Protein AF-A0A0E0E3P3-F1 (afdb_monomer_lite)

Foldseek 3Di:
DDDDDDDDDDDDDDDDDDDDDDDDDDDDDDDDDDDDDDDPPPPPPPDDPVPDLAQDFLLNLLLVLLVVLLVLCVVFPADQFDDDDDDPDDDDDDDDDDDDDDPPPPDPRQPRQPVVVLNVLSVVLNVCSVVVVDDSVRSLLSSLVSLVSLLCRLPVCVCVVLVQDPPPTDRSVVSLVSLLVVLVCQQVVCVVVVNQGRPLCVVVVHGPSSHDPPPVRSSSSSSSSSSSVSSVVSSVVSVVVVVVVVVVVVVVVVVVVVVVVVVVVVVVVVVVVVVVVVVVVVVVVVVD

Secondary structure (DSSP, 8-state):
----PPPPPPP----------------------------------TT--TT--PPPPHHHHHHHHHHHHHHHHHHSPPPPPPPPPPPPPPPP---S--PPPP----PPPP----HHHHHHHHHHHHHHHHTT-S-HHHHHHHHHHHHHHHHHHH-TTHHHHTT--SSS---HHHHHHHHHHHHHHHHHHHHHTT-SS-HHHHTTT--GGGS-SSHHHHHHHHHHHHHHHHHHHHHHHHHHHHHHHHHHHHHHHHHHHHHHHHHHHHHHHHHHHHHHHHHHHHHHHHT-

Sequence (288 aa):
MAARAPSRLPSVVVHLPRCTATGGPPHCRLTAEASSVLPNMSVASPWVNDDDLTEISIYEVIAWSAEEAMELIKQTPPPPPPPPPPPPSPPATHDVGQPPPPPSLAAPPPAQHDMGKLLRMYARLLRRLESQAIDMYAGSRRLVEYHVMAWGAYEATRPALLGLGFMAGPGVEEVLIECINRGNAAVAAAAAAGDGQPRLLAAFGIKPESLPANPTERRFVAGILYAALEMRNCVRRRVRWLRRVERFNQRRREEEAEAAMRREEEEARRKLEVQKVLEGYEEFLNFK

Structure (mmCIF, N/CA/C/O backbone):
data_AF-A0A0E0E3P3-F1
#
_entry.id   AF-A0A0E0E3P3-F1
#
loop_
_atom_site.group_PDB
_atom_site.id
_atom_site.type_symbol
_atom_site.label_atom_id
_atom_site.label_alt_id
_atom_site.label_comp_id
_atom_site.label_asym_id
_atom_site.label_entity_id
_atom_site.label_seq_id
_atom_site.pdbx_PDB_ins_code
_atom_site.Cartn_x
_atom_site.Cartn_y
_atom_site.Cartn_z
_atom_site.occupancy
_atom_site.B_iso_or_equiv
_atom_site.auth_seq_id
_atom_site.auth_comp_id
_atom_site.auth_asym_id
_atom_site.auth_atom_id
_atom_site.pdbx_PDB_model_num
ATOM 1 N N . MET A 1 1 ? -0.905 -18.778 -54.590 1.00 38.06 1 MET A N 1
ATOM 2 C CA . MET A 1 1 ? -0.360 -19.843 -53.715 1.00 38.06 1 MET A CA 1
ATOM 3 C C . MET A 1 1 ? 0.554 -19.164 -52.701 1.00 38.06 1 MET A C 1
ATOM 5 O O . MET A 1 1 ? 1.402 -18.418 -53.148 1.00 38.06 1 MET A O 1
ATOM 9 N N . ALA A 1 2 ? 0.430 -19.263 -51.381 1.00 37.88 2 ALA A N 1
ATOM 10 C CA . ALA A 1 2 ? -0.410 -20.067 -50.503 1.00 37.88 2 ALA A CA 1
ATOM 11 C C . ALA A 1 2 ? -0.672 -19.271 -49.204 1.00 37.88 2 ALA A C 1
ATOM 13 O O . ALA A 1 2 ? 0.177 -18.503 -48.758 1.00 37.88 2 ALA A O 1
ATOM 14 N N . ALA A 1 3 ? -1.859 -19.459 -48.626 1.00 38.00 3 ALA A N 1
ATOM 15 C CA . ALA A 1 3 ? -2.271 -18.923 -47.334 1.00 38.00 3 ALA A CA 1
ATOM 16 C C . ALA A 1 3 ? -1.606 -19.698 -46.181 1.00 38.00 3 ALA A C 1
ATOM 18 O O . ALA A 1 3 ? -1.450 -20.916 -46.276 1.00 38.00 3 ALA A O 1
ATOM 19 N N . ARG A 1 4 ? -1.267 -19.021 -45.075 1.00 33.19 4 ARG A N 1
ATOM 20 C CA . ARG A 1 4 ? -0.826 -19.669 -43.830 1.00 33.19 4 ARG A CA 1
ATOM 21 C C . ARG A 1 4 ? -1.788 -19.300 -42.699 1.00 33.19 4 ARG A C 1
ATOM 23 O O . ARG A 1 4 ? -2.053 -18.129 -42.454 1.00 33.19 4 ARG A O 1
ATOM 30 N N . ALA A 1 5 ? -2.364 -20.343 -42.112 1.00 38.84 5 ALA A N 1
ATOM 31 C CA . ALA A 1 5 ? -3.467 -20.342 -41.158 1.00 38.84 5 ALA A CA 1
ATOM 32 C C . ALA A 1 5 ? -3.112 -19.744 -39.775 1.00 38.84 5 ALA A C 1
ATOM 34 O O . ALA A 1 5 ? -1.933 -19.702 -39.419 1.00 38.84 5 ALA A O 1
ATOM 35 N N . PRO A 1 6 ? -4.120 -19.342 -38.971 1.00 39.38 6 PRO A N 1
ATOM 36 C CA . PRO A 1 6 ? -3.931 -18.837 -37.611 1.00 39.38 6 PRO A CA 1
ATOM 37 C C . PRO A 1 6 ? -3.616 -19.966 -36.616 1.00 39.38 6 PRO A C 1
ATOM 39 O O . PRO A 1 6 ? -4.354 -20.948 -36.502 1.00 39.38 6 PRO A O 1
ATOM 42 N N . SER A 1 7 ? -2.524 -19.819 -35.869 1.00 38.06 7 SER A N 1
ATOM 43 C CA . SER A 1 7 ? -2.145 -20.707 -34.766 1.00 38.06 7 SER A CA 1
ATOM 44 C C . SER A 1 7 ? -3.048 -20.486 -33.546 1.00 38.06 7 SER A C 1
ATOM 46 O O . SER A 1 7 ? -3.176 -19.373 -33.040 1.00 38.06 7 SER A O 1
ATOM 48 N N . ARG A 1 8 ? -3.687 -21.575 -33.103 1.00 35.69 8 ARG A N 1
ATOM 49 C CA . ARG A 1 8 ? -4.602 -21.674 -31.958 1.00 35.69 8 ARG A CA 1
ATOM 50 C C . ARG A 1 8 ? -3.885 -21.463 -30.618 1.00 35.69 8 ARG A C 1
ATOM 52 O O . ARG A 1 8 ? -2.773 -21.944 -30.430 1.00 35.69 8 ARG A O 1
ATOM 59 N N . LEU A 1 9 ? -4.585 -20.828 -29.680 1.00 37.38 9 LEU A N 1
ATOM 60 C CA . LEU A 1 9 ? -4.243 -20.759 -28.256 1.00 37.38 9 LEU A CA 1
ATOM 61 C C . LEU A 1 9 ? -4.465 -22.125 -27.576 1.00 37.38 9 LEU A C 1
ATOM 63 O O . LEU A 1 9 ? -5.477 -22.772 -27.872 1.00 37.38 9 LEU A O 1
ATOM 67 N N . PRO A 1 10 ? -3.618 -22.555 -26.624 1.00 36.28 10 PRO A N 1
ATOM 68 C CA . PRO A 1 10 ? -3.995 -23.602 -25.688 1.00 36.28 10 PRO A CA 1
ATOM 69 C C . PRO A 1 10 ? -4.939 -23.033 -24.619 1.00 36.28 10 PRO A C 1
ATOM 71 O O . PRO A 1 10 ? -4.612 -22.106 -23.882 1.00 36.28 10 PRO A O 1
ATOM 74 N N . SER A 1 11 ? -6.137 -23.611 -24.556 1.00 40.34 11 SER A N 1
ATOM 75 C CA . SER A 1 11 ? -7.081 -23.464 -23.453 1.00 40.34 11 SER A CA 1
ATOM 76 C C . SER A 1 11 ? -6.530 -24.219 -22.243 1.00 40.34 11 SER A C 1
ATOM 78 O O . SER A 1 11 ? -6.371 -25.436 -22.309 1.00 40.34 11 SER A O 1
ATOM 80 N N . VAL A 1 12 ? -6.229 -23.514 -21.151 1.00 32.78 12 VAL A N 1
ATOM 81 C CA . VAL A 1 12 ? -5.947 -24.140 -19.855 1.00 32.78 12 VAL A CA 1
ATOM 82 C C . VAL A 1 12 ? -7.043 -23.729 -18.884 1.00 32.78 12 VAL A C 1
ATOM 84 O O . VAL A 1 12 ? -7.207 -22.564 -18.528 1.00 32.78 12 VAL A O 1
ATOM 87 N N . VAL A 1 13 ? -7.834 -24.729 -18.514 1.00 33.66 13 VAL A N 1
ATOM 88 C CA . VAL A 1 13 ? -8.873 -24.688 -17.492 1.00 33.66 13 VAL A CA 1
ATOM 89 C C . VAL A 1 13 ? -8.204 -24.455 -16.138 1.00 33.66 13 VAL A C 1
ATOM 91 O O . VAL A 1 13 ? -7.439 -25.292 -15.667 1.00 33.66 13 VAL A O 1
ATOM 94 N N . VAL A 1 14 ? -8.495 -23.321 -15.502 1.00 32.28 14 VAL A N 1
ATOM 95 C CA . VAL A 1 14 ? -8.076 -23.052 -14.121 1.00 32.28 14 VAL A CA 1
ATOM 96 C C . VAL A 1 14 ? -9.022 -23.798 -13.180 1.00 32.28 14 VAL A C 1
ATOM 98 O O . VAL A 1 14 ? -10.163 -23.388 -12.967 1.00 32.28 14 VAL A O 1
ATOM 101 N N . HIS A 1 15 ? -8.554 -24.910 -12.614 1.00 32.56 15 HIS A N 1
ATOM 102 C CA . HIS A 1 15 ? -9.205 -25.544 -11.471 1.00 32.56 15 HIS A CA 1
ATOM 103 C C . HIS A 1 15 ? -8.913 -24.735 -10.199 1.00 32.56 15 HIS A C 1
ATOM 105 O O . HIS A 1 15 ? -7.781 -24.685 -9.728 1.00 32.56 15 HIS A O 1
ATOM 111 N N . LEU A 1 16 ? -9.951 -24.116 -9.631 1.00 30.75 16 LEU A N 1
ATOM 112 C CA . LEU A 1 16 ? -9.925 -23.513 -8.296 1.00 30.75 16 LEU A CA 1
ATOM 113 C C . LEU A 1 16 ? -10.036 -24.612 -7.218 1.00 30.75 16 LEU A C 1
ATOM 115 O O . LEU A 1 16 ? -11.021 -25.359 -7.238 1.00 30.75 16 LEU A O 1
ATOM 119 N N . PRO A 1 17 ? -9.126 -24.692 -6.229 1.00 32.28 17 PRO A N 1
ATOM 120 C CA . PRO A 1 17 ? -9.341 -25.523 -5.053 1.00 32.28 17 PRO A CA 1
ATOM 121 C C . PRO A 1 17 ? -10.396 -24.893 -4.138 1.00 32.28 17 PRO A C 1
ATOM 123 O O . PRO A 1 17 ? -10.246 -23.787 -3.618 1.00 32.28 17 PRO A O 1
ATOM 126 N N . ARG A 1 18 ? -11.490 -25.628 -3.951 1.00 29.06 18 ARG A N 1
ATOM 127 C CA . ARG A 1 18 ? -12.580 -25.341 -3.018 1.00 29.06 18 ARG A CA 1
ATOM 128 C C . ARG A 1 18 ? -12.137 -25.814 -1.627 1.00 29.06 18 ARG A C 1
ATOM 130 O O . ARG A 1 18 ? -12.053 -27.016 -1.399 1.00 29.06 18 ARG A O 1
ATOM 137 N N . CYS A 1 19 ? -11.856 -24.904 -0.696 1.00 30.75 19 CYS A N 1
ATOM 138 C CA . CYS A 1 19 ? -11.605 -25.277 0.699 1.00 30.75 19 CYS A CA 1
ATOM 139 C C . CYS A 1 19 ? -12.940 -25.525 1.416 1.00 30.75 19 CYS A C 1
ATOM 141 O O . CYS A 1 19 ? -13.661 -24.586 1.751 1.00 30.75 19 CYS A O 1
ATOM 143 N N . THR A 1 20 ? -13.278 -26.793 1.644 1.00 31.58 20 THR A N 1
ATOM 144 C CA . THR A 1 20 ? -14.318 -27.206 2.593 1.00 31.58 20 THR A CA 1
ATOM 145 C C . THR A 1 20 ? -13.739 -27.240 4.003 1.00 31.58 20 THR A C 1
ATOM 147 O O . THR A 1 20 ? -12.734 -27.898 4.258 1.00 31.58 20 THR A O 1
ATOM 150 N N . ALA A 1 21 ? -14.389 -26.522 4.913 1.00 31.67 21 ALA A N 1
ATOM 151 C CA . ALA A 1 21 ? -14.122 -26.521 6.342 1.00 31.67 21 ALA A CA 1
ATOM 152 C C . ALA A 1 21 ? -14.516 -27.853 6.993 1.00 31.67 21 ALA A C 1
ATOM 154 O O . ALA A 1 21 ? -15.641 -28.298 6.779 1.00 31.67 21 ALA A O 1
ATOM 155 N N . THR A 1 22 ? -13.667 -28.431 7.853 1.00 31.23 22 THR A N 1
ATOM 156 C CA . THR A 1 22 ? -14.097 -29.212 9.033 1.00 31.23 22 THR A CA 1
ATOM 157 C C . THR A 1 22 ? -12.923 -29.437 10.001 1.00 31.23 22 THR A C 1
ATOM 159 O O . THR A 1 22 ? -11.864 -29.878 9.571 1.00 31.23 22 THR A O 1
ATOM 162 N N . GLY A 1 23 ? -13.134 -29.202 11.304 1.00 27.77 23 GLY A N 1
ATOM 163 C CA . GLY A 1 23 ? -12.357 -29.832 12.388 1.00 27.77 23 GLY A CA 1
ATOM 164 C C . GLY A 1 23 ? -11.626 -28.874 13.338 1.00 27.77 23 GLY A C 1
ATOM 165 O O . GLY A 1 23 ? -10.625 -28.280 12.965 1.00 27.77 23 GLY A O 1
ATOM 166 N N . GLY A 1 24 ? -12.140 -28.740 14.566 1.00 28.34 24 GLY A N 1
ATOM 167 C CA . GLY A 1 24 ? -11.628 -27.894 15.656 1.00 28.34 24 GLY A CA 1
ATOM 168 C C . GLY A 1 24 ? -10.401 -28.427 16.438 1.00 28.34 24 GLY A C 1
ATOM 169 O O . GLY A 1 24 ? -9.705 -29.316 15.956 1.00 28.34 24 GLY A O 1
ATOM 170 N N . PRO A 1 25 ? -10.113 -27.855 17.631 1.00 38.78 25 PRO A N 1
ATOM 171 C CA . PRO A 1 25 ? -8.753 -27.578 18.120 1.00 38.78 25 PRO A CA 1
ATOM 172 C C . PRO A 1 25 ? -8.209 -28.604 19.130 1.00 38.78 25 PRO A C 1
ATOM 174 O O . PRO A 1 25 ? -8.974 -29.381 19.700 1.00 38.78 25 PRO A O 1
ATOM 177 N N . PRO A 1 26 ? -6.917 -28.489 19.495 1.00 42.28 26 PRO A N 1
ATOM 178 C CA . PRO A 1 26 ? -6.586 -28.612 20.910 1.00 42.28 26 PRO A CA 1
ATOM 179 C C . PRO A 1 26 ? -5.656 -27.511 21.442 1.00 42.28 26 PRO A C 1
ATOM 181 O O . 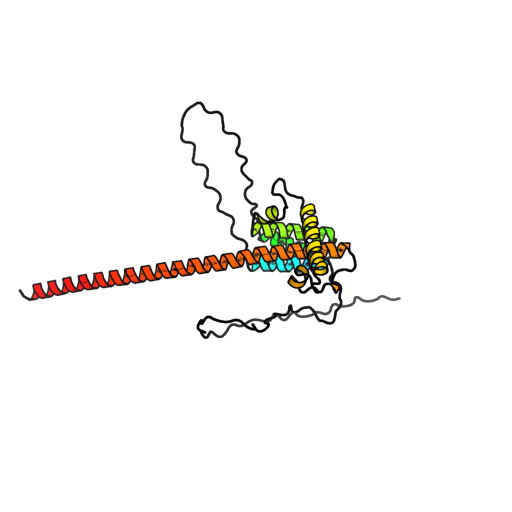PRO A 1 26 ? -4.750 -27.007 20.780 1.00 42.28 26 PRO A O 1
ATOM 184 N N . HIS A 1 27 ? -5.918 -27.174 22.702 1.00 31.94 27 HIS A N 1
ATOM 185 C CA . HIS A 1 27 ? -5.144 -26.314 23.588 1.00 31.94 27 HIS A CA 1
ATOM 186 C C . HIS A 1 27 ? -3.673 -26.736 23.701 1.00 31.94 27 HIS A C 1
ATOM 188 O O . HIS A 1 27 ? -3.394 -27.909 23.933 1.00 31.94 27 HIS A O 1
ATOM 194 N N . CYS A 1 28 ? -2.749 -25.769 23.697 1.00 29.69 28 CYS A N 1
ATOM 195 C CA . CYS A 1 28 ? -1.406 -25.938 24.259 1.00 29.69 28 CYS A CA 1
ATOM 196 C C . CYS A 1 28 ? -0.964 -24.679 25.027 1.00 29.69 28 CYS A C 1
ATOM 198 O O . CYS A 1 28 ? -0.694 -23.615 24.477 1.00 29.69 28 CYS A O 1
ATOM 200 N N . ARG A 1 29 ? -0.980 -24.881 26.344 1.00 27.64 29 ARG A N 1
ATOM 201 C CA . ARG A 1 29 ? -0.376 -24.198 27.493 1.00 27.64 29 ARG A CA 1
ATOM 202 C C . ARG A 1 29 ? 0.910 -23.400 27.201 1.00 27.64 29 ARG A C 1
ATOM 204 O O . ARG A 1 29 ? 1.855 -23.919 26.619 1.00 27.64 29 ARG A O 1
ATOM 211 N N . LEU A 1 30 ? 0.949 -22.162 27.697 1.00 30.56 30 LEU A N 1
ATOM 212 C CA . LEU A 1 30 ? 2.135 -21.303 27.760 1.00 30.56 30 LEU A CA 1
ATOM 213 C C . LEU A 1 30 ? 3.074 -21.759 28.890 1.00 30.56 30 LEU A C 1
ATOM 215 O O . LEU A 1 30 ? 2.645 -21.835 30.040 1.00 30.56 30 LEU A O 1
ATOM 219 N N . THR A 1 31 ? 4.356 -21.951 28.584 1.00 28.25 31 THR A N 1
ATOM 220 C CA . THR A 1 31 ? 5.469 -21.830 29.541 1.00 28.25 31 THR A CA 1
ATOM 221 C C . THR A 1 31 ? 6.629 -21.122 28.856 1.00 28.25 31 THR A C 1
ATOM 223 O O . THR A 1 31 ? 6.991 -21.448 27.727 1.00 28.25 31 THR A O 1
ATOM 226 N N . ALA A 1 32 ? 7.162 -20.114 29.540 1.00 30.73 32 ALA A N 1
ATOM 227 C CA . ALA A 1 32 ? 8.330 -19.349 29.146 1.00 30.73 32 ALA A CA 1
ATOM 228 C C . ALA A 1 32 ? 9.615 -20.147 29.410 1.00 30.73 32 ALA A C 1
ATOM 230 O O . ALA A 1 32 ? 9.758 -20.716 30.486 1.00 30.73 32 ALA A O 1
ATOM 231 N N . GLU A 1 33 ? 10.512 -20.181 28.424 1.00 27.36 33 GLU A N 1
ATOM 232 C CA . GLU A 1 33 ? 11.924 -19.760 28.476 1.00 27.36 33 GLU A CA 1
ATOM 233 C C . GLU A 1 33 ? 12.777 -20.490 27.421 1.00 27.36 33 GLU A C 1
ATOM 235 O O . GLU A 1 33 ? 12.526 -21.635 27.06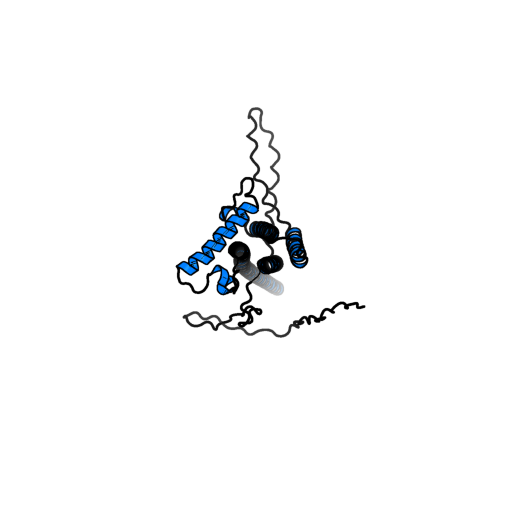5 1.00 27.36 33 GLU A O 1
ATOM 240 N N . ALA A 1 34 ? 13.809 -19.772 26.965 1.00 26.45 34 ALA A N 1
ATOM 241 C CA . ALA A 1 34 ? 14.995 -20.228 26.237 1.00 26.45 34 ALA A CA 1
ATOM 242 C C . ALA A 1 34 ? 14.863 -20.638 24.752 1.00 26.45 34 ALA A C 1
ATOM 244 O O . ALA A 1 34 ? 14.564 -21.764 24.3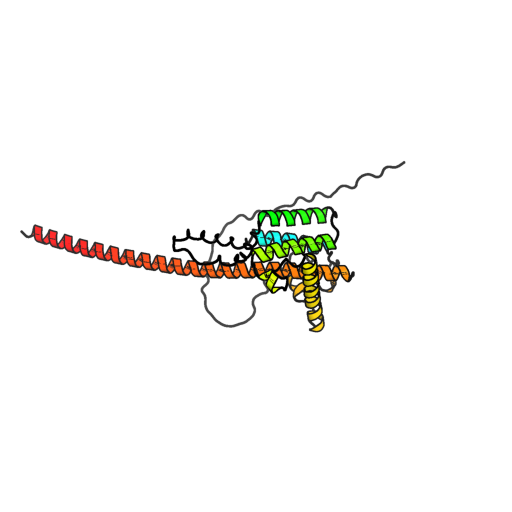79 1.00 26.45 34 ALA A O 1
ATOM 245 N N . SER A 1 35 ? 15.215 -19.666 23.902 1.00 33.53 35 SER A N 1
ATOM 246 C CA . SER A 1 35 ? 16.189 -19.770 22.804 1.00 33.53 35 SER A CA 1
ATOM 247 C C . SER A 1 35 ? 16.547 -21.178 22.299 1.00 33.53 35 SER A C 1
ATOM 249 O O . SER A 1 35 ? 17.312 -21.898 22.932 1.00 33.53 35 SER A O 1
ATOM 251 N N . SER A 1 36 ? 16.088 -21.513 21.093 1.00 29.78 36 SER A N 1
ATOM 252 C CA . SER A 1 36 ? 16.916 -21.940 19.950 1.00 29.78 36 SER A CA 1
ATOM 253 C C . SER A 1 36 ? 16.043 -22.643 18.902 1.00 29.78 36 SER A C 1
ATOM 255 O O . SER A 1 36 ? 15.170 -23.436 19.225 1.00 29.78 36 SER A O 1
ATOM 257 N N . VAL A 1 37 ? 16.295 -22.316 17.632 1.00 32.62 37 VAL A N 1
ATOM 258 C CA . VAL A 1 37 ? 15.819 -23.033 16.436 1.00 32.62 37 VAL A CA 1
ATOM 259 C C . VAL A 1 37 ? 14.294 -23.082 16.259 1.00 32.62 37 VAL A C 1
ATOM 261 O O . VAL A 1 37 ? 13.626 -24.067 16.561 1.00 32.62 37 VAL A O 1
ATOM 264 N N . LEU A 1 38 ? 13.733 -22.030 15.654 1.00 29.19 38 LEU A N 1
ATOM 265 C CA . LEU A 1 38 ? 12.454 -22.187 14.961 1.00 29.19 38 LEU A CA 1
ATOM 266 C C . LEU A 1 38 ? 12.687 -22.995 13.674 1.00 29.19 38 LEU A C 1
ATOM 268 O O . LEU A 1 38 ? 13.600 -22.656 12.914 1.00 29.19 38 LEU A O 1
ATOM 272 N N . PRO A 1 39 ? 11.874 -24.030 13.396 1.00 33.97 39 PRO A N 1
ATOM 273 C CA . PRO A 1 39 ? 11.908 -24.707 12.118 1.00 33.97 39 PRO A CA 1
ATOM 274 C C . PRO A 1 39 ? 11.475 -23.717 11.042 1.00 33.97 39 PRO A C 1
ATOM 276 O O . PRO A 1 39 ? 10.491 -22.987 11.177 1.00 33.97 39 PRO A O 1
ATOM 279 N N . ASN A 1 40 ? 12.274 -23.705 9.987 1.00 39.22 40 ASN A N 1
ATOM 280 C CA . ASN A 1 40 ? 12.128 -22.954 8.760 1.00 39.22 40 ASN A CA 1
ATOM 281 C C . ASN A 1 40 ? 10.737 -23.182 8.136 1.00 39.22 40 ASN A C 1
ATOM 283 O O . ASN A 1 40 ? 10.570 -24.016 7.256 1.00 39.22 40 ASN A O 1
ATOM 287 N N . MET A 1 41 ? 9.728 -22.431 8.577 1.00 32.41 41 MET A N 1
ATOM 288 C CA . MET A 1 41 ? 8.495 -22.215 7.818 1.00 32.41 41 MET A CA 1
ATOM 289 C C . MET A 1 41 ? 8.744 -21.059 6.849 1.00 32.41 41 MET A C 1
ATOM 291 O O . MET A 1 41 ? 8.111 -20.005 6.899 1.00 32.41 41 MET A O 1
ATOM 295 N N . SER A 1 42 ? 9.731 -21.277 5.979 1.00 36.62 42 SER A N 1
ATOM 296 C CA . SER A 1 42 ? 9.775 -20.672 4.661 1.00 36.62 42 SER A CA 1
ATOM 297 C C . SER A 1 42 ? 8.522 -21.159 3.942 1.00 36.62 42 SER A C 1
ATOM 299 O O . SER A 1 42 ? 8.473 -22.273 3.422 1.00 36.62 42 SER A O 1
ATOM 301 N N . VAL A 1 43 ? 7.467 -20.346 3.950 1.00 36.88 43 VAL A N 1
ATOM 302 C CA . VAL A 1 43 ? 6.519 -20.395 2.841 1.00 36.88 43 VAL A CA 1
ATOM 303 C C . VAL A 1 43 ? 7.327 -19.901 1.652 1.00 36.88 43 VAL A C 1
ATOM 305 O O . VAL A 1 43 ? 7.471 -18.697 1.448 1.00 36.88 43 VAL A O 1
ATOM 308 N N . ALA A 1 44 ? 7.960 -20.838 0.951 1.00 36.41 44 ALA A N 1
ATOM 309 C CA . ALA A 1 44 ? 8.617 -20.559 -0.306 1.00 36.41 44 ALA A CA 1
ATOM 310 C C . ALA A 1 44 ? 7.581 -19.890 -1.217 1.00 36.41 44 ALA A C 1
ATOM 312 O O . ALA A 1 44 ? 6.485 -20.420 -1.418 1.00 36.41 44 ALA A O 1
ATOM 313 N N . SER A 1 45 ? 7.907 -18.695 -1.712 1.00 45.22 45 SER A N 1
ATOM 314 C CA . SER A 1 45 ? 7.141 -18.047 -2.773 1.00 45.22 45 SER A CA 1
ATOM 315 C C . SER A 1 45 ? 6.992 -19.054 -3.926 1.00 45.22 45 SER A C 1
ATOM 317 O O . SER A 1 45 ? 8.019 -19.534 -4.400 1.00 45.22 45 SER A O 1
ATOM 319 N N . PRO A 1 46 ? 5.778 -19.401 -4.390 1.00 50.50 46 PRO A N 1
ATOM 320 C CA . PRO A 1 46 ? 5.574 -20.568 -5.261 1.00 50.50 46 PRO A CA 1
ATOM 321 C C . PRO A 1 46 ? 6.164 -20.504 -6.687 1.00 50.50 46 PRO A C 1
ATOM 323 O O . PRO A 1 46 ? 5.821 -21.355 -7.498 1.00 50.50 46 PRO A O 1
ATOM 326 N N . TRP A 1 47 ? 6.981 -19.505 -7.041 1.00 51.88 47 TRP A N 1
ATOM 327 C CA . TRP A 1 47 ? 7.127 -19.079 -8.444 1.00 51.88 47 TRP A CA 1
ATOM 328 C C . TRP A 1 47 ? 8.547 -18.796 -8.934 1.00 51.88 47 TRP A C 1
ATOM 330 O O . TRP A 1 47 ? 8.702 -18.283 -10.036 1.00 51.88 47 TRP A O 1
ATOM 340 N N . VAL A 1 48 ? 9.584 -19.140 -8.173 1.00 44.78 48 VAL A N 1
ATOM 341 C CA . VAL A 1 48 ? 10.935 -19.195 -8.747 1.00 44.78 48 VAL A CA 1
ATOM 342 C C . VAL A 1 48 ? 11.264 -20.664 -8.962 1.00 44.78 48 VAL A C 1
ATOM 344 O O . VAL A 1 48 ? 11.647 -21.357 -8.023 1.00 44.78 48 VAL A O 1
ATOM 347 N N . ASN A 1 49 ? 11.070 -21.147 -10.193 1.00 42.44 49 ASN A N 1
ATOM 348 C CA . ASN A 1 49 ? 11.821 -22.313 -10.646 1.00 42.44 49 ASN A CA 1
ATOM 349 C C . ASN A 1 49 ? 13.298 -21.926 -10.540 1.00 42.44 49 ASN A C 1
ATOM 351 O O . ASN A 1 49 ? 13.708 -20.919 -11.113 1.00 42.44 49 ASN A O 1
ATOM 355 N N . ASP A 1 50 ? 14.083 -22.689 -9.782 1.00 49.72 50 ASP A N 1
ATOM 356 C CA . ASP A 1 50 ? 15.499 -22.380 -9.533 1.00 49.72 50 ASP A CA 1
ATOM 357 C C . ASP A 1 50 ? 16.363 -22.393 -10.817 1.00 49.72 50 ASP A C 1
ATOM 359 O O . ASP A 1 50 ? 17.498 -21.920 -10.778 1.00 49.72 50 ASP A O 1
ATOM 363 N N . ASP A 1 51 ? 15.812 -22.859 -11.947 1.00 46.03 51 ASP A N 1
ATOM 364 C CA . ASP A 1 51 ? 16.522 -23.099 -13.210 1.00 46.03 51 ASP A CA 1
ATOM 365 C C . ASP A 1 51 ? 16.360 -22.016 -14.296 1.00 46.03 51 ASP A C 1
ATOM 367 O O . ASP A 1 51 ? 17.106 -22.037 -15.276 1.00 46.03 51 ASP A O 1
ATOM 371 N N . ASP A 1 52 ? 15.464 -21.035 -14.144 1.00 49.06 52 ASP A N 1
ATOM 372 C CA . ASP A 1 52 ? 15.301 -19.978 -15.150 1.00 49.06 52 ASP A CA 1
ATOM 373 C C . ASP A 1 52 ? 16.019 -18.693 -14.707 1.00 49.06 52 ASP A C 1
ATOM 375 O O . ASP A 1 52 ? 15.510 -17.886 -13.928 1.00 49.06 52 ASP A O 1
ATOM 379 N N . LEU A 1 53 ? 17.221 -18.467 -15.250 1.00 56.75 53 LEU A N 1
ATOM 380 C CA . LEU A 1 53 ? 17.923 -17.172 -15.247 1.00 56.75 53 LEU A CA 1
ATOM 381 C C . LEU A 1 53 ? 17.191 -16.145 -16.140 1.00 56.75 53 LEU A C 1
ATOM 383 O O . LEU A 1 53 ? 17.799 -15.481 -16.979 1.00 56.75 53 LEU A O 1
ATOM 387 N N . THR A 1 54 ? 15.871 -16.035 -16.018 1.00 69.25 54 THR A N 1
ATOM 388 C CA . THR A 1 54 ? 15.084 -15.042 -16.743 1.00 69.25 54 THR A CA 1
ATOM 389 C C . THR A 1 54 ? 15.205 -13.698 -16.041 1.00 69.25 54 THR A C 1
ATOM 391 O O . THR A 1 54 ? 14.827 -13.542 -14.878 1.00 69.25 54 THR A O 1
ATOM 394 N N . GLU A 1 55 ? 15.767 -12.734 -16.765 1.00 83.31 55 GLU A N 1
ATOM 395 C CA . GLU A 1 55 ? 15.774 -11.319 -16.409 1.00 83.31 55 GLU A CA 1
ATOM 396 C C . GLU A 1 55 ? 14.337 -10.855 -16.134 1.00 83.31 55 GLU A C 1
ATOM 398 O O . GLU A 1 55 ? 13.459 -11.029 -16.980 1.00 83.31 55 GLU A O 1
ATOM 403 N N . ILE A 1 56 ? 14.085 -10.281 -14.954 1.00 90.38 56 ILE A N 1
ATOM 404 C CA . ILE A 1 56 ? 12.750 -9.774 -14.620 1.00 90.38 56 ILE A CA 1
ATOM 405 C C . ILE A 1 56 ? 12.453 -8.529 -15.446 1.00 90.38 56 ILE A C 1
ATOM 407 O O . ILE A 1 56 ? 13.236 -7.579 -15.480 1.00 90.38 56 ILE A O 1
ATOM 411 N N . SER A 1 57 ? 11.286 -8.490 -16.076 1.00 91.88 57 SER A N 1
ATOM 412 C CA . SER A 1 57 ? 10.856 -7.318 -16.822 1.00 91.88 57 SER A CA 1
ATOM 413 C C . SER A 1 57 ? 10.322 -6.234 -15.889 1.00 91.88 57 SER A C 1
ATOM 415 O O . SER A 1 57 ? 9.586 -6.492 -14.934 1.00 91.88 57 SER A O 1
ATOM 417 N N . ILE A 1 58 ? 10.582 -4.972 -16.228 1.00 94.00 58 ILE A N 1
ATOM 418 C CA . ILE A 1 58 ? 9.919 -3.832 -15.587 1.00 94.00 58 ILE A CA 1
ATOM 419 C C . ILE A 1 58 ? 8.389 -3.935 -15.621 1.00 94.00 58 ILE A C 1
ATOM 421 O O . ILE A 1 58 ? 7.735 -3.592 -14.638 1.00 94.00 58 ILE A O 1
ATOM 425 N N . TYR A 1 59 ? 7.806 -4.432 -16.713 1.00 94.81 59 TYR A N 1
ATOM 426 C CA . TYR A 1 59 ? 6.353 -4.558 -16.835 1.00 94.81 59 TYR A CA 1
ATOM 427 C C . TYR A 1 59 ? 5.787 -5.613 -15.879 1.00 94.81 59 TYR A C 1
ATOM 429 O O . TYR A 1 59 ? 4.732 -5.382 -15.286 1.00 94.81 59 TYR A O 1
ATOM 437 N N . GLU A 1 60 ? 6.513 -6.714 -15.670 1.00 93.69 60 GLU A N 1
ATOM 438 C CA . GLU A 1 60 ? 6.166 -7.747 -14.688 1.00 93.69 60 GLU A CA 1
ATOM 439 C C . GLU A 1 60 ? 6.219 -7.182 -13.270 1.00 93.69 60 GLU A C 1
ATOM 441 O O . GLU A 1 60 ? 5.276 -7.348 -12.500 1.00 93.69 60 GLU A O 1
ATOM 446 N N . VAL A 1 61 ? 7.272 -6.426 -12.944 1.00 96.06 61 VAL A N 1
ATOM 447 C CA . VAL A 1 61 ? 7.415 -5.787 -11.630 1.00 96.06 61 VAL A CA 1
ATOM 448 C C . VAL A 1 61 ? 6.303 -4.762 -11.380 1.00 96.06 61 VAL A C 1
ATOM 450 O O . VAL A 1 61 ? 5.769 -4.699 -10.269 1.00 96.06 61 VAL A O 1
ATOM 453 N N . ILE A 1 62 ? 5.906 -3.982 -12.396 1.00 97.31 62 ILE A N 1
ATOM 454 C CA . ILE A 1 62 ? 4.774 -3.049 -12.277 1.00 97.31 62 ILE A CA 1
ATOM 455 C C . ILE A 1 62 ? 3.474 -3.817 -12.020 1.00 97.31 62 ILE A C 1
ATOM 457 O O . ILE A 1 62 ? 2.721 -3.449 -11.114 1.00 97.31 62 ILE A O 1
ATOM 461 N N . ALA A 1 63 ? 3.199 -4.853 -12.817 1.00 97.00 63 ALA A N 1
ATOM 462 C CA . ALA A 1 63 ? 1.972 -5.632 -12.709 1.00 97.00 63 ALA A CA 1
ATOM 463 C C . ALA A 1 63 ? 1.866 -6.309 -11.339 1.00 97.00 63 ALA A C 1
ATOM 465 O O . ALA A 1 63 ? 0.892 -6.102 -10.615 1.00 97.00 63 ALA A O 1
ATOM 466 N N . TRP A 1 64 ? 2.925 -6.999 -10.927 1.00 95.75 64 TRP A N 1
ATOM 467 C CA . TRP A 1 64 ? 2.991 -7.656 -9.632 1.00 95.75 64 TRP A CA 1
ATOM 468 C C . TRP A 1 64 ? 2.795 -6.685 -8.465 1.00 95.75 64 TRP A C 1
ATOM 470 O O . TRP A 1 64 ? 1.997 -6.930 -7.559 1.00 95.75 64 TRP A O 1
ATOM 480 N N . SER A 1 65 ? 3.474 -5.536 -8.505 1.00 97.56 65 SER A N 1
ATOM 481 C CA . SER A 1 65 ? 3.340 -4.513 -7.470 1.00 97.56 65 SER A CA 1
ATOM 482 C C . SER A 1 65 ? 1.912 -3.958 -7.375 1.00 97.56 65 SER A C 1
ATOM 484 O O . SER A 1 65 ? 1.420 -3.701 -6.272 1.00 97.56 65 SER A O 1
ATOM 486 N N . ALA A 1 66 ? 1.232 -3.786 -8.513 1.00 98.00 66 ALA A N 1
ATOM 487 C CA . ALA A 1 66 ? -0.161 -3.354 -8.557 1.00 98.00 66 ALA A CA 1
ATOM 488 C C . ALA A 1 66 ? -1.115 -4.409 -7.976 1.00 98.00 66 ALA A C 1
ATOM 490 O O . ALA A 1 66 ? -1.991 -4.067 -7.180 1.00 98.00 66 ALA A O 1
ATOM 491 N N . GLU A 1 67 ? -0.948 -5.677 -8.349 1.00 98.19 67 GLU A N 1
ATOM 492 C CA . GLU A 1 67 ? -1.761 -6.790 -7.850 1.00 98.19 67 GLU A CA 1
ATOM 493 C C . GLU A 1 67 ? -1.616 -6.964 -6.340 1.00 98.19 67 GLU A C 1
ATOM 495 O O . GLU A 1 67 ? -2.622 -6.998 -5.623 1.00 98.19 67 GLU A O 1
ATOM 500 N N . GLU A 1 68 ? -0.377 -6.973 -5.844 1.00 97.44 68 GLU A N 1
ATOM 501 C CA . GLU A 1 68 ? -0.103 -7.071 -4.415 1.00 97.44 68 GLU A CA 1
ATOM 502 C C . GLU A 1 68 ? -0.727 -5.895 -3.652 1.00 97.44 68 GLU A C 1
ATOM 504 O O . GLU A 1 68 ? -1.376 -6.091 -2.624 1.00 97.44 68 GLU A O 1
ATOM 509 N N . ALA A 1 69 ? -0.592 -4.662 -4.153 1.00 97.19 69 ALA A N 1
ATOM 510 C CA . ALA A 1 69 ? -1.209 -3.502 -3.514 1.00 97.19 69 ALA A CA 1
ATOM 511 C C . ALA A 1 69 ? -2.735 -3.633 -3.445 1.00 97.19 69 ALA A C 1
ATOM 513 O O . ALA A 1 69 ? -3.336 -3.347 -2.406 1.00 97.19 69 ALA A O 1
ATOM 514 N N . MET A 1 70 ? -3.370 -4.089 -4.529 1.00 97.88 70 MET A N 1
ATOM 515 C CA . MET A 1 70 ? -4.810 -4.335 -4.551 1.00 97.88 70 MET A CA 1
ATOM 516 C C . MET A 1 70 ? -5.224 -5.395 -3.529 1.00 97.88 70 MET A C 1
ATOM 518 O O . MET A 1 70 ? -6.250 -5.228 -2.866 1.00 97.88 70 MET A O 1
ATOM 522 N N . GLU A 1 71 ? -4.461 -6.477 -3.401 1.00 97.44 71 GLU A N 1
ATOM 523 C CA . GLU A 1 71 ? -4.720 -7.531 -2.425 1.00 97.44 71 GLU A CA 1
ATOM 524 C C . GLU A 1 71 ? -4.561 -7.024 -0.988 1.00 97.44 71 GLU A C 1
ATOM 526 O O . GLU A 1 71 ? -5.480 -7.177 -0.180 1.00 97.44 71 GLU A O 1
ATOM 531 N N . LEU A 1 72 ? -3.462 -6.329 -0.688 1.00 96.12 72 LEU A N 1
ATOM 532 C CA . LEU A 1 72 ? -3.214 -5.730 0.623 1.00 96.12 72 LEU A CA 1
ATOM 533 C C . LEU A 1 72 ? -4.335 -4.763 1.033 1.00 96.12 72 LEU A C 1
ATOM 535 O O . LEU A 1 72 ? -4.794 -4.801 2.178 1.00 96.12 72 LEU A O 1
ATOM 539 N N . ILE A 1 73 ? -4.818 -3.940 0.096 1.00 95.25 73 ILE A N 1
ATOM 540 C CA . ILE A 1 73 ? -5.938 -3.014 0.320 1.00 95.25 73 ILE A CA 1
ATOM 541 C C . ILE A 1 73 ? -7.233 -3.766 0.633 1.00 95.25 73 ILE A C 1
ATOM 543 O O . ILE A 1 73 ? -7.962 -3.372 1.544 1.00 95.25 73 ILE A O 1
ATOM 547 N N . LYS A 1 74 ? -7.530 -4.843 -0.103 1.00 94.75 74 LYS A N 1
ATOM 548 C CA . LYS A 1 74 ? -8.737 -5.654 0.116 1.00 94.75 74 LYS A CA 1
ATOM 549 C C . LYS A 1 74 ? -8.693 -6.392 1.454 1.00 94.75 74 LYS A C 1
ATOM 551 O O . LYS A 1 74 ? -9.701 -6.431 2.153 1.00 94.75 74 LYS A O 1
ATOM 556 N N . GLN A 1 75 ? -7.545 -6.970 1.806 1.00 93.75 75 GLN A N 1
ATOM 557 C CA . GLN A 1 75 ? -7.378 -7.751 3.033 1.00 93.75 75 GLN A CA 1
ATOM 558 C C . GLN A 1 75 ? -7.324 -6.868 4.284 1.00 93.75 75 GLN A C 1
ATOM 560 O O . GLN A 1 75 ? -7.844 -7.236 5.333 1.00 93.75 75 GLN A O 1
ATOM 565 N N . THR A 1 76 ? -6.676 -5.706 4.195 1.00 92.19 76 THR A N 1
ATOM 566 C CA . THR A 1 76 ? -6.518 -4.781 5.321 1.00 92.19 76 THR A CA 1
ATOM 567 C C . THR A 1 76 ? -6.900 -3.376 4.877 1.00 92.19 76 THR A C 1
ATOM 569 O O . THR A 1 76 ? -6.011 -2.598 4.545 1.00 92.19 76 THR A O 1
ATOM 572 N N . PRO A 1 77 ? -8.187 -2.998 4.878 1.00 89.38 77 PRO A N 1
ATOM 573 C CA . PRO A 1 77 ? -8.585 -1.659 4.464 1.00 89.38 77 PRO A CA 1
ATOM 574 C C . PRO A 1 77 ? -7.949 -0.569 5.355 1.00 89.38 77 PRO A C 1
ATOM 576 O O . PRO A 1 77 ? -7.700 -0.797 6.552 1.00 89.38 77 PRO A O 1
ATOM 579 N N . PRO A 1 78 ? -7.663 0.622 4.793 1.00 86.31 78 PRO A N 1
ATOM 580 C CA . PRO A 1 78 ? -7.142 1.749 5.561 1.00 86.31 78 PRO A CA 1
ATOM 581 C C . PRO A 1 78 ? -8.130 2.200 6.654 1.00 86.31 78 PRO A C 1
ATOM 583 O O . PRO A 1 78 ? -9.307 1.826 6.628 1.00 86.31 78 PRO A O 1
ATOM 586 N N . PRO A 1 79 ? -7.668 2.965 7.663 1.00 82.31 79 PRO A N 1
ATOM 587 C CA . PRO A 1 79 ? -8.564 3.551 8.654 1.00 82.31 79 PRO A CA 1
ATOM 588 C C . PRO A 1 79 ? -9.676 4.383 7.999 1.00 82.31 79 PRO A C 1
ATOM 590 O O . PRO A 1 79 ? -9.426 5.044 6.989 1.00 82.31 79 PRO A O 1
ATOM 593 N N . PRO A 1 80 ? -10.891 4.389 8.580 1.00 72.19 80 PRO A N 1
ATOM 594 C CA . PRO A 1 80 ? -11.917 5.327 8.151 1.00 72.19 80 PRO A CA 1
ATOM 595 C C . PRO A 1 80 ? -11.421 6.766 8.368 1.00 72.19 80 PRO A C 1
ATOM 597 O O . PRO A 1 80 ? -10.639 7.008 9.297 1.00 72.19 80 PRO A O 1
ATOM 600 N N . PRO A 1 81 ? -11.858 7.721 7.529 1.00 64.88 81 PRO A N 1
ATOM 601 C CA . PRO A 1 81 ? -11.498 9.120 7.707 1.00 64.88 81 PRO A CA 1
ATOM 602 C C . PRO A 1 81 ? -11.963 9.624 9.083 1.00 64.88 81 PRO A C 1
ATOM 604 O O . PRO A 1 81 ? -12.987 9.151 9.592 1.00 64.88 81 PRO A O 1
ATOM 607 N N . PRO A 1 82 ? -11.235 10.574 9.699 1.00 62.62 82 PRO A N 1
ATOM 608 C CA . PRO A 1 82 ? -11.701 11.206 10.925 1.00 62.62 82 PRO A CA 1
ATOM 609 C C . PRO A 1 82 ? -13.055 11.891 10.674 1.00 62.62 82 PRO A C 1
ATOM 611 O O . PRO A 1 82 ? -13.288 12.390 9.566 1.00 62.62 82 PRO A O 1
ATOM 614 N N . PRO A 1 83 ? -13.956 11.919 11.673 1.00 60.97 83 PRO A N 1
ATOM 615 C CA . PRO A 1 83 ? -15.210 12.648 11.546 1.00 60.97 83 PRO A CA 1
ATOM 616 C C . PRO A 1 83 ? -14.928 14.132 11.258 1.00 60.97 83 PRO A C 1
ATOM 618 O O . PRO A 1 83 ? -13.912 14.659 11.729 1.00 60.97 83 PRO A O 1
ATOM 621 N N . PRO A 1 84 ? -15.794 14.814 10.483 1.00 66.94 84 PRO A N 1
ATOM 622 C CA . PRO A 1 84 ? -15.641 16.243 10.248 1.00 66.94 84 PRO A CA 1
ATOM 623 C C . PRO A 1 84 ? -15.638 16.995 11.589 1.00 66.94 84 PRO A C 1
ATOM 625 O O . PRO A 1 84 ? -16.332 16.572 12.521 1.00 66.94 84 PRO A O 1
ATOM 628 N N . PRO A 1 85 ? -14.866 18.092 11.711 1.00 71.88 85 PRO A N 1
ATOM 629 C CA . PRO A 1 85 ? -14.914 18.918 12.908 1.00 71.88 85 PRO A CA 1
ATOM 630 C C . PRO A 1 85 ? -16.351 19.412 13.134 1.00 71.88 85 PRO A C 1
ATOM 632 O O . PRO A 1 85 ? -17.075 19.643 12.158 1.00 71.88 85 PRO A O 1
ATOM 635 N N . PRO A 1 86 ? -16.784 19.566 14.398 1.00 71.38 86 PRO A N 1
ATOM 636 C CA . PRO A 1 86 ? -18.092 20.132 14.686 1.00 71.38 86 PRO A CA 1
ATOM 637 C C . PRO A 1 86 ? -18.207 21.518 14.029 1.00 71.38 86 PRO A C 1
ATOM 639 O O . PRO A 1 86 ? -17.209 22.246 13.973 1.00 71.38 86 PRO A O 1
ATOM 642 N N . PRO A 1 87 ? -19.393 21.887 13.509 1.00 72.25 87 PRO A N 1
ATOM 643 C CA . PRO A 1 87 ? -19.596 23.217 12.953 1.00 72.25 87 PRO A CA 1
ATOM 644 C C . PRO A 1 87 ? -19.248 24.274 14.013 1.00 72.25 87 PRO A C 1
ATOM 646 O O . PRO A 1 87 ? -19.515 24.048 15.198 1.00 72.25 87 PRO A O 1
ATOM 649 N N . PRO A 1 88 ? -18.644 25.411 13.622 1.00 70.44 88 PRO A N 1
ATOM 650 C CA . PRO A 1 88 ? -18.363 26.484 14.564 1.00 70.44 88 PRO A CA 1
ATOM 651 C C . PRO A 1 88 ? -19.672 26.916 15.231 1.00 70.44 88 PRO A C 1
ATOM 653 O O . PRO A 1 88 ? -20.671 27.156 14.549 1.00 70.44 88 PRO A O 1
ATOM 656 N N . SER A 1 89 ? -19.672 26.985 16.564 1.00 69.44 89 SER A N 1
ATOM 657 C CA . SER A 1 89 ? -20.808 27.496 17.329 1.00 69.44 89 SER A CA 1
ATOM 658 C C . SER A 1 89 ? -21.192 28.887 16.810 1.00 69.44 89 SER A C 1
ATOM 660 O O . SER A 1 89 ? -20.292 29.682 16.518 1.00 69.44 89 SER A O 1
ATOM 662 N N . PRO A 1 90 ? -22.494 29.205 16.678 1.00 60.12 90 PRO A N 1
ATOM 663 C CA . PRO A 1 90 ? -22.914 30.525 16.232 1.00 60.12 90 PRO A CA 1
ATOM 664 C C . PRO A 1 90 ? -22.328 31.592 17.170 1.00 60.12 90 PRO A C 1
ATOM 666 O O . PRO A 1 90 ? -22.287 31.369 18.385 1.00 60.12 90 PRO A O 1
ATOM 669 N N . PRO A 1 91 ? -21.843 32.725 16.632 1.00 56.66 91 PRO A N 1
ATOM 670 C CA . PRO A 1 91 ? -21.224 33.756 17.447 1.00 56.66 91 PRO A CA 1
ATOM 671 C C . PRO A 1 91 ? -22.242 34.269 18.465 1.00 56.66 91 PRO A C 1
ATOM 673 O O . PRO A 1 91 ? -23.322 34.737 18.099 1.00 56.66 91 PRO A O 1
ATOM 676 N N . ALA A 1 92 ? -21.892 34.175 19.748 1.00 49.19 92 ALA A N 1
ATOM 677 C CA . ALA A 1 92 ? -22.585 34.917 20.783 1.00 49.19 92 ALA A CA 1
ATOM 678 C C . ALA A 1 92 ? -22.460 36.405 20.439 1.00 49.19 92 ALA A C 1
ATOM 680 O O . ALA A 1 92 ? -21.359 36.915 20.234 1.00 49.19 92 ALA A O 1
ATOM 681 N N . THR A 1 93 ? -23.598 37.080 20.332 1.00 50.72 93 THR A N 1
ATOM 682 C CA . THR A 1 93 ? -23.709 38.531 20.206 1.00 50.72 93 THR A CA 1
ATOM 683 C C . THR A 1 93 ? -22.976 39.205 21.362 1.00 50.72 93 THR A C 1
ATOM 685 O O . THR A 1 93 ? -23.547 39.380 22.434 1.00 50.72 93 THR A O 1
ATOM 688 N N . HIS A 1 94 ? -21.722 39.590 21.144 1.00 44.31 94 HIS A N 1
ATOM 689 C CA . HIS A 1 94 ? -21.023 40.559 21.972 1.00 44.31 94 HIS A CA 1
ATOM 690 C C . HIS A 1 94 ? -20.285 41.557 21.084 1.00 44.31 94 HIS A C 1
ATOM 692 O O . HIS A 1 94 ? -19.283 41.240 20.456 1.00 44.31 94 HIS A O 1
ATOM 698 N N . ASP A 1 95 ? -20.876 42.747 21.086 1.00 41.97 95 ASP A N 1
ATOM 699 C CA . ASP A 1 95 ? -20.258 44.064 21.163 1.00 41.97 95 ASP A CA 1
ATOM 700 C C . ASP A 1 95 ? -19.348 44.564 20.027 1.00 41.97 95 ASP A C 1
ATOM 702 O O . ASP A 1 95 ? -18.481 43.895 19.471 1.00 41.97 95 ASP A O 1
ATOM 706 N N . VAL A 1 96 ? -19.607 45.817 19.677 1.00 49.44 96 VAL A N 1
ATOM 707 C CA . VAL A 1 96 ? -19.046 46.571 18.561 1.00 49.44 96 VAL A CA 1
ATOM 708 C C . VAL A 1 96 ? -17.598 46.947 18.882 1.00 49.44 96 VAL A C 1
ATOM 710 O O . VAL A 1 96 ? -17.363 47.692 19.826 1.00 49.44 96 VAL A O 1
ATOM 713 N N . GLY A 1 97 ? -16.619 46.510 18.076 1.00 48.94 97 GLY A N 1
ATOM 714 C CA . GLY A 1 97 ? -15.296 47.157 18.103 1.00 48.94 97 GLY A CA 1
ATOM 715 C C . GLY A 1 97 ? -14.054 46.375 17.678 1.00 48.94 97 GLY A C 1
ATOM 716 O O . GLY A 1 97 ? -12.983 46.977 17.670 1.00 48.94 97 GLY A O 1
ATOM 717 N N . GLN A 1 98 ? -14.126 45.089 17.318 1.00 43.91 98 GLN A N 1
ATOM 718 C CA . GLN A 1 98 ? -12.911 44.321 17.004 1.00 43.91 98 GLN A CA 1
ATOM 719 C C . GLN A 1 98 ? -12.757 44.054 15.492 1.00 43.91 98 GLN A C 1
ATOM 721 O O . GLN A 1 98 ? -13.682 43.513 14.880 1.00 43.91 98 GLN A O 1
ATOM 726 N N . PRO A 1 99 ? -11.624 44.432 14.857 1.00 47.25 99 PRO A N 1
ATOM 727 C CA . PRO A 1 99 ? -11.385 44.149 13.442 1.00 47.25 99 PRO A CA 1
ATOM 728 C C . PRO A 1 99 ? -11.345 42.631 13.194 1.00 47.25 99 PRO A C 1
ATOM 730 O O . PRO A 1 99 ? -10.931 41.880 14.084 1.00 47.25 99 PRO A O 1
ATOM 733 N N . PRO A 1 100 ? -11.782 42.161 12.008 1.00 48.94 100 PRO A N 1
ATOM 734 C CA . PRO A 1 100 ? -11.932 40.737 11.743 1.00 48.94 100 PRO A CA 1
ATOM 735 C C . PRO A 1 100 ? -10.584 40.016 11.892 1.00 48.94 100 PRO A C 1
ATOM 737 O O . PRO A 1 100 ? -9.570 40.516 11.393 1.00 48.94 100 PRO A O 1
ATOM 740 N N . PRO A 1 101 ? -10.544 38.845 12.556 1.00 46.31 101 PRO A N 1
ATOM 741 C CA . PRO A 1 101 ? -9.338 38.034 12.586 1.00 46.31 101 PRO A CA 1
ATOM 742 C C . PRO A 1 101 ? -8.957 37.632 11.151 1.00 46.31 101 PRO A C 1
ATOM 744 O O . PRO A 1 101 ? -9.845 37.431 10.314 1.00 46.31 101 PRO A O 1
ATOM 747 N N . PRO A 1 102 ? -7.651 37.519 10.840 1.00 43.44 102 PRO A N 1
ATOM 748 C CA . PRO A 1 102 ? -7.203 37.122 9.512 1.00 43.44 102 PRO A CA 1
ATOM 749 C C . PRO A 1 102 ? -7.827 35.770 9.138 1.00 43.44 102 PRO A C 1
ATOM 751 O O . PRO A 1 102 ? -8.024 34.933 10.027 1.00 43.44 102 PRO A O 1
ATOM 754 N N . PRO A 1 103 ? -8.137 35.532 7.849 1.00 40.28 103 PRO A N 1
ATOM 755 C CA . PRO A 1 103 ? -8.682 34.257 7.413 1.00 40.28 103 PRO A CA 1
ATOM 756 C C . PRO A 1 103 ? -7.704 33.158 7.825 1.00 40.28 103 PRO A C 1
ATOM 758 O O . PRO A 1 103 ? -6.598 33.057 7.293 1.00 40.28 103 PRO A O 1
ATOM 761 N N . SER A 1 104 ? -8.101 32.359 8.819 1.00 44.41 104 SER A N 1
ATOM 762 C CA . SER A 1 104 ? -7.386 31.139 9.161 1.00 44.41 104 SER A CA 1
ATOM 763 C C . SER A 1 104 ? -7.334 30.301 7.895 1.00 44.41 104 SER A C 1
ATOM 765 O O . SER A 1 104 ? -8.374 29.909 7.364 1.00 44.41 104 SER A O 1
ATOM 767 N N . LEU A 1 105 ? -6.116 30.076 7.400 1.00 38.38 105 LEU A N 1
ATOM 768 C CA . LEU A 1 105 ? -5.799 29.073 6.395 1.00 38.38 105 LEU A CA 1
ATOM 769 C C . LEU A 1 105 ? -6.292 27.732 6.938 1.00 38.38 105 LEU A C 1
ATOM 771 O O . LEU A 1 105 ? -5.575 27.041 7.659 1.00 38.38 105 LEU A O 1
ATOM 775 N N . ALA A 1 106 ? -7.549 27.398 6.646 1.00 36.22 106 ALA A N 1
ATOM 776 C CA . ALA A 1 106 ? -8.079 26.075 6.878 1.00 36.22 106 ALA A CA 1
ATOM 777 C C . ALA A 1 106 ? -7.164 25.126 6.109 1.00 36.22 106 ALA A C 1
ATOM 779 O O . ALA A 1 106 ? -7.125 25.148 4.876 1.00 36.22 106 ALA A O 1
ATOM 780 N N . ALA A 1 107 ? -6.365 24.356 6.849 1.00 36.69 107 ALA A N 1
ATOM 781 C CA . ALA A 1 107 ? -5.590 23.279 6.272 1.00 36.69 107 ALA A CA 1
ATOM 782 C C . ALA A 1 107 ? -6.553 22.439 5.417 1.00 36.69 107 ALA A C 1
ATOM 784 O O . ALA A 1 107 ? -7.660 22.139 5.887 1.00 36.69 107 ALA A O 1
ATOM 785 N N . PRO A 1 108 ? -6.195 22.109 4.164 1.00 35.84 108 PRO A N 1
ATOM 786 C CA . PRO A 1 108 ? -7.063 21.306 3.323 1.00 35.84 108 PRO A CA 1
ATOM 787 C C . PRO A 1 108 ? -7.429 20.024 4.083 1.00 35.84 108 PRO A C 1
ATOM 789 O O . PRO A 1 108 ? -6.556 19.439 4.737 1.00 35.84 108 PRO A O 1
ATOM 792 N N . PRO A 1 109 ? -8.704 19.593 4.046 1.00 39.59 109 PRO A N 1
ATOM 793 C CA . PRO A 1 109 ? -9.104 18.355 4.694 1.00 39.59 109 PRO A CA 1
ATOM 794 C C . PRO A 1 109 ? -8.195 17.225 4.191 1.00 39.59 109 PRO A C 1
ATOM 796 O O . PRO A 1 109 ? -7.880 17.204 2.995 1.00 39.59 109 PRO A O 1
ATOM 799 N N . PRO A 1 110 ? -7.744 16.304 5.067 1.00 45.59 110 PRO A N 1
ATOM 800 C CA . PRO A 1 110 ? -6.919 15.185 4.636 1.00 45.59 110 PRO A CA 1
ATOM 801 C C . PRO A 1 110 ? -7.647 14.484 3.493 1.00 45.59 110 PRO A C 1
ATOM 803 O O . PRO A 1 110 ? -8.824 14.138 3.631 1.00 45.59 110 PRO A O 1
ATOM 806 N N . ALA A 1 111 ? -6.968 14.371 2.348 1.00 48.16 111 ALA A N 1
ATOM 807 C CA . ALA A 1 111 ? -7.538 13.850 1.118 1.00 48.16 111 ALA A CA 1
ATOM 808 C C . ALA A 1 111 ? -8.276 12.540 1.416 1.00 48.16 111 ALA A C 1
ATOM 810 O O . ALA A 1 111 ? -7.683 11.541 1.818 1.00 48.16 111 ALA A O 1
ATOM 811 N N . GLN A 1 112 ? -9.599 12.567 1.271 1.00 56.59 112 GLN A N 1
ATOM 812 C CA . GLN A 1 112 ? -10.426 11.384 1.435 1.00 56.59 112 GLN A CA 1
ATOM 813 C C . GLN A 1 112 ? -10.101 10.444 0.274 1.00 56.59 112 GLN A C 1
ATOM 815 O O . GLN A 1 112 ? -10.505 10.672 -0.867 1.00 56.59 112 GLN A O 1
ATOM 820 N N . HIS A 1 113 ? -9.305 9.412 0.539 1.00 67.31 113 HIS A N 1
ATOM 821 C CA . HIS A 1 113 ? -8.926 8.455 -0.489 1.00 67.31 113 HIS A CA 1
ATOM 822 C C . HIS A 1 113 ? -10.092 7.484 -0.735 1.00 67.31 113 HIS A C 1
ATOM 824 O O . HIS A 1 113 ? -10.331 6.568 0.050 1.00 67.31 113 HIS A O 1
ATOM 830 N N . ASP A 1 114 ? -10.833 7.678 -1.834 1.00 83.81 114 ASP A N 1
ATOM 831 C CA . ASP A 1 114 ? -11.798 6.687 -2.334 1.00 83.81 114 ASP A CA 1
ATOM 832 C C . ASP A 1 114 ? -11.034 5.426 -2.771 1.00 83.81 114 ASP A C 1
ATOM 834 O O . ASP A 1 114 ? -10.522 5.323 -3.892 1.00 83.81 114 ASP A O 1
ATOM 838 N N . MET A 1 115 ? -10.952 4.450 -1.865 1.00 88.00 115 MET A N 1
ATOM 839 C CA . MET A 1 115 ? -10.242 3.193 -2.105 1.00 88.00 115 MET A CA 1
ATOM 840 C C . MET A 1 115 ? -10.865 2.378 -3.240 1.00 88.00 115 MET A C 1
ATOM 842 O O . MET A 1 115 ? -10.149 1.684 -3.960 1.00 88.00 115 MET A O 1
ATOM 846 N N . GLY A 1 116 ? -12.177 2.499 -3.467 1.00 90.88 116 GLY A N 1
ATOM 847 C CA . GLY A 1 116 ? -12.841 1.870 -4.606 1.00 90.88 116 GLY A CA 1
ATOM 848 C C . GLY A 1 116 ? -12.359 2.461 -5.930 1.00 90.88 116 GLY A C 1
ATOM 849 O O . GLY A 1 116 ? -12.091 1.727 -6.885 1.00 90.88 116 GLY A O 1
ATOM 850 N N . LYS A 1 117 ? -12.188 3.786 -5.993 1.00 93.06 117 LYS A N 1
ATOM 851 C CA . LYS A 1 117 ? -11.576 4.467 -7.144 1.00 93.06 117 LYS A CA 1
ATOM 852 C C . LYS A 1 117 ? -10.123 4.042 -7.329 1.00 93.06 117 LYS A C 1
ATOM 854 O O . LYS A 1 117 ? -9.748 3.731 -8.458 1.00 93.06 117 LYS A O 1
ATOM 859 N N . LEU A 1 118 ? -9.345 3.958 -6.252 1.00 93.62 118 LEU A N 1
ATOM 860 C CA . LEU A 1 118 ? -7.945 3.542 -6.316 1.00 93.62 118 LEU A CA 1
ATOM 861 C C . LEU A 1 118 ? -7.786 2.105 -6.844 1.00 93.62 118 LEU A C 1
ATOM 863 O O . LEU A 1 118 ? -7.010 1.871 -7.768 1.00 93.62 118 LEU A O 1
ATOM 867 N N . LEU A 1 119 ? -8.590 1.154 -6.358 1.00 96.38 119 LEU A N 1
ATOM 868 C CA . LEU A 1 119 ? -8.602 -0.223 -6.871 1.00 96.38 119 LEU A CA 1
ATOM 869 C C . LEU A 1 119 ? -8.959 -0.282 -8.368 1.00 96.38 119 LEU A C 1
ATOM 871 O O . LEU A 1 119 ? -8.356 -1.045 -9.123 1.00 96.38 119 LEU A O 1
ATOM 875 N N . ARG A 1 120 ? -9.901 0.554 -8.832 1.00 97.56 120 ARG A N 1
ATOM 876 C CA . ARG A 1 120 ? -10.227 0.676 -10.267 1.00 97.56 120 ARG A CA 1
ATOM 877 C C . ARG A 1 120 ? -9.077 1.271 -11.085 1.00 97.56 120 ARG A C 1
ATOM 879 O O . ARG A 1 120 ? -8.946 0.930 -12.262 1.00 97.56 120 ARG A O 1
ATOM 886 N N . MET A 1 121 ? -8.274 2.158 -10.497 1.00 96.94 121 MET A N 1
ATOM 887 C CA . MET A 1 121 ? -7.089 2.741 -11.137 1.00 96.94 121 MET A CA 1
ATOM 888 C C . MET A 1 121 ? -5.988 1.689 -11.318 1.00 96.94 121 MET A C 1
ATOM 890 O O . MET A 1 121 ? -5.525 1.525 -12.447 1.00 96.94 121 MET A O 1
ATOM 894 N N . TYR A 1 122 ? -5.671 0.899 -10.285 1.00 97.94 122 TYR A N 1
ATOM 895 C CA . TYR A 1 122 ? -4.753 -0.244 -10.401 1.00 97.94 122 TYR A CA 1
ATOM 896 C C . TYR A 1 122 ? -5.214 -1.256 -11.459 1.00 97.94 122 TYR A C 1
ATOM 898 O O . TYR A 1 122 ? -4.464 -1.572 -12.379 1.00 97.94 122 TYR A O 1
ATOM 906 N N . ALA A 1 123 ? -6.483 -1.678 -11.423 1.00 97.75 123 ALA A N 1
ATOM 907 C CA . ALA A 1 123 ? -7.023 -2.617 -12.411 1.00 97.75 123 ALA A CA 1
ATOM 908 C C . ALA A 1 123 ? -6.955 -2.080 -13.854 1.00 97.75 123 ALA A C 1
ATOM 910 O O . ALA A 1 123 ? -6.818 -2.841 -14.810 1.00 97.75 123 ALA A O 1
ATOM 911 N N . ARG A 1 124 ? -7.075 -0.758 -14.040 1.00 97.88 124 ARG A N 1
ATOM 912 C CA . ARG A 1 124 ? -6.920 -0.124 -15.356 1.00 97.88 124 ARG A CA 1
ATOM 913 C C . ARG A 1 124 ? -5.462 -0.106 -15.809 1.00 97.88 124 ARG A C 1
ATOM 915 O O . ARG A 1 124 ? -5.226 -0.220 -17.007 1.00 97.88 124 ARG A O 1
ATOM 922 N N . LEU A 1 125 ? -4.513 0.066 -14.889 1.00 97.31 125 LEU A N 1
ATOM 923 C CA . LEU A 1 125 ? -3.087 -0.015 -15.195 1.00 97.31 125 LEU A CA 1
ATOM 924 C C . LEU A 1 125 ? -2.710 -1.426 -15.653 1.00 97.31 125 LEU A C 1
ATOM 926 O O . LEU A 1 125 ? -2.126 -1.538 -16.724 1.00 97.31 125 LEU A O 1
ATOM 930 N N . LEU A 1 126 ? -3.143 -2.467 -14.933 1.00 97.25 126 LEU A N 1
ATOM 931 C CA . LEU A 1 126 ? -2.918 -3.870 -15.315 1.00 97.25 126 LEU A CA 1
ATOM 932 C C . LEU A 1 126 ? -3.375 -4.160 -16.750 1.00 97.25 126 LEU A C 1
ATOM 934 O O . LEU A 1 126 ? -2.565 -4.556 -17.581 1.00 97.25 126 LEU A O 1
ATOM 938 N N . ARG A 1 127 ? -4.618 -3.801 -17.100 1.00 96.94 127 ARG A N 1
ATOM 939 C CA . ARG A 1 127 ? -5.124 -3.977 -18.475 1.00 96.94 127 ARG A CA 1
ATOM 940 C C . ARG A 1 127 ? -4.301 -3.249 -19.541 1.00 96.94 127 ARG A C 1
ATOM 942 O O . ARG A 1 127 ? -4.214 -3.716 -20.669 1.00 96.94 127 ARG A O 1
ATOM 949 N N . ARG A 1 128 ? -3.731 -2.081 -19.218 1.00 96.31 128 ARG A N 1
ATOM 950 C CA . ARG A 1 128 ? -2.882 -1.331 -20.162 1.00 96.31 128 ARG A CA 1
ATOM 951 C C . ARG A 1 128 ? -1.504 -1.958 -20.330 1.00 96.31 128 ARG A C 1
ATOM 953 O O . ARG A 1 128 ? -0.939 -1.820 -21.410 1.00 96.31 128 ARG A O 1
ATOM 960 N N . LEU A 1 129 ? -0.973 -2.592 -19.285 1.00 94.19 129 LEU A N 1
ATOM 961 C CA . LEU A 1 129 ? 0.275 -3.352 -19.353 1.00 94.19 129 LEU A CA 1
ATOM 962 C C . LEU A 1 129 ? 0.074 -4.603 -20.213 1.00 94.19 129 LEU A C 1
ATOM 964 O O . LEU A 1 129 ? 0.835 -4.813 -21.150 1.00 94.19 129 LEU A O 1
ATOM 968 N N . GLU A 1 130 ? -1.006 -5.354 -19.972 1.00 92.00 130 GLU A N 1
ATOM 969 C CA . GLU A 1 130 ? -1.389 -6.530 -20.771 1.00 92.00 130 GLU A CA 1
ATOM 970 C C . GLU A 1 130 ? -1.552 -6.190 -22.256 1.00 92.00 130 GLU A C 1
ATOM 972 O O . GLU A 1 130 ? -1.064 -6.908 -23.125 1.00 92.00 130 GLU A O 1
ATOM 977 N N . SER A 1 131 ? -2.203 -5.064 -22.563 1.00 92.62 131 SER A N 1
ATOM 978 C CA . SER A 1 131 ? -2.392 -4.611 -23.942 1.00 92.62 131 SER A CA 1
ATOM 979 C C . SER A 1 131 ? -1.181 -3.872 -24.525 1.00 92.62 131 SER A C 1
ATOM 981 O O . SER A 1 131 ? -1.315 -3.284 -25.598 1.00 92.62 131 SER A O 1
ATOM 983 N N . GLN A 1 132 ? -0.059 -3.790 -23.798 1.00 88.56 132 GLN A N 1
ATOM 984 C CA . GLN A 1 132 ? 1.141 -3.014 -24.154 1.00 88.56 132 GLN A CA 1
ATOM 985 C C . GLN A 1 132 ? 0.844 -1.559 -24.574 1.00 88.56 132 GLN A C 1
ATOM 987 O O . GLN A 1 132 ? 1.557 -0.947 -25.364 1.00 88.56 132 GLN A O 1
ATOM 992 N N . ALA A 1 133 ? -0.226 -0.970 -24.035 1.00 89.56 133 ALA A N 1
ATOM 993 C CA . ALA A 1 133 ? -0.698 0.369 -24.392 1.00 89.56 133 ALA A CA 1
ATOM 994 C C . ALA A 1 133 ? -0.079 1.470 -23.512 1.00 89.56 133 ALA A C 1
ATOM 996 O O . ALA A 1 133 ? -0.643 2.565 -23.380 1.00 89.56 133 ALA A O 1
ATOM 997 N N . ILE A 1 134 ? 1.015 1.167 -22.817 1.00 93.44 134 ILE A N 1
ATOM 998 C CA . ILE A 1 134 ? 1.720 2.079 -21.922 1.00 93.44 134 ILE A CA 1
ATOM 999 C C . ILE A 1 134 ? 3.209 1.734 -21.914 1.00 93.44 134 ILE A C 1
ATOM 1001 O O . ILE A 1 134 ? 3.568 0.563 -21.835 1.00 93.44 134 ILE A O 1
ATOM 1005 N N . ASP A 1 135 ? 4.063 2.750 -21.996 1.00 94.62 135 ASP A N 1
ATOM 1006 C CA . ASP A 1 135 ? 5.508 2.573 -21.864 1.00 94.62 135 ASP A CA 1
ATOM 1007 C C . ASP A 1 135 ? 5.938 2.431 -20.393 1.00 94.62 135 ASP A C 1
ATOM 1009 O O . ASP A 1 135 ? 5.174 2.699 -19.457 1.00 94.62 135 ASP A O 1
ATOM 1013 N N . MET A 1 136 ? 7.192 2.021 -20.192 1.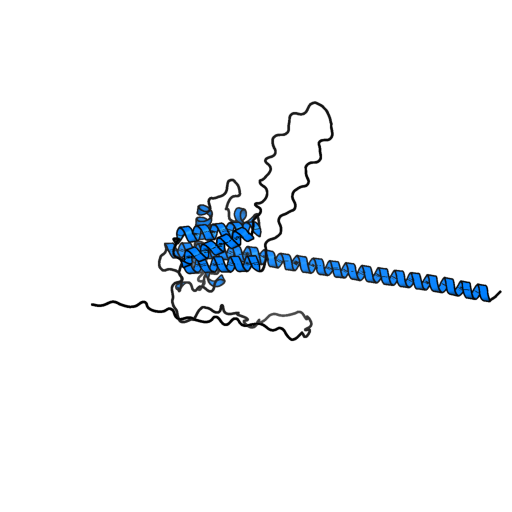00 91.31 136 MET A N 1
ATOM 1014 C CA . MET A 1 136 ? 7.760 1.769 -18.868 1.00 91.31 136 MET A CA 1
ATOM 1015 C C . MET A 1 136 ? 7.733 2.994 -17.938 1.00 91.31 136 MET A C 1
ATOM 1017 O O . MET A 1 136 ? 7.476 2.846 -16.742 1.00 91.31 136 MET A O 1
ATOM 1021 N N . TYR A 1 137 ? 7.968 4.204 -18.459 1.00 93.94 137 TYR A N 1
ATOM 1022 C CA . TYR A 1 137 ? 8.038 5.421 -17.650 1.00 93.94 137 TYR A CA 1
ATOM 1023 C C . TYR A 1 137 ? 6.633 5.831 -17.212 1.00 93.94 137 TYR A C 1
ATOM 1025 O O . TYR A 1 137 ? 6.378 6.024 -16.022 1.00 93.94 137 TYR A O 1
ATOM 1033 N N . ALA A 1 138 ? 5.688 5.882 -18.152 1.00 94.31 138 ALA A N 1
ATOM 1034 C CA . ALA A 1 138 ? 4.291 6.181 -17.876 1.00 94.31 138 ALA A CA 1
ATOM 1035 C C . ALA A 1 138 ? 3.656 5.133 -16.945 1.00 94.31 138 ALA A C 1
ATOM 1037 O O . ALA A 1 138 ? 2.850 5.490 -16.080 1.00 94.31 138 ALA A O 1
ATOM 1038 N N . GLY A 1 139 ? 4.024 3.856 -17.098 1.00 96.00 139 GLY A N 1
ATOM 1039 C CA . GLY A 1 139 ? 3.617 2.763 -16.215 1.00 96.00 139 GLY A CA 1
ATOM 1040 C C . GLY A 1 139 ? 4.140 2.943 -14.793 1.00 96.00 139 GLY A C 1
ATOM 1041 O O . GLY A 1 139 ? 3.346 2.972 -13.851 1.00 96.00 139 GLY A O 1
ATOM 1042 N N . SER A 1 140 ? 5.448 3.159 -14.649 1.00 95.75 140 SER A N 1
ATOM 1043 C CA . SER A 1 140 ? 6.105 3.390 -13.355 1.00 95.75 140 SER A CA 1
ATOM 1044 C C . SER A 1 140 ? 5.541 4.618 -12.642 1.00 95.75 140 SER A C 1
ATOM 1046 O O . SER A 1 140 ? 5.195 4.554 -11.464 1.00 95.75 140 SER A O 1
ATOM 1048 N N . ARG A 1 141 ? 5.370 5.729 -13.369 1.00 94.88 141 ARG A N 1
ATOM 1049 C CA . ARG A 1 141 ? 4.813 6.980 -12.841 1.00 94.88 141 ARG A CA 1
ATOM 1050 C C . ARG A 1 141 ? 3.403 6.787 -12.288 1.00 94.88 141 ARG A C 1
ATOM 1052 O O . ARG A 1 141 ? 3.126 7.213 -11.172 1.00 94.88 141 ARG A O 1
ATOM 1059 N N . ARG A 1 142 ? 2.518 6.124 -13.040 1.00 95.19 142 ARG A N 1
ATOM 1060 C CA . ARG A 1 142 ? 1.148 5.837 -12.579 1.00 95.19 142 ARG A CA 1
ATOM 1061 C C . ARG A 1 142 ? 1.131 4.902 -11.383 1.00 95.19 142 ARG A C 1
ATOM 1063 O O . ARG A 1 142 ? 0.362 5.125 -10.459 1.00 95.19 142 ARG A O 1
ATOM 1070 N N . LEU A 1 143 ? 1.966 3.868 -11.391 1.00 96.62 143 LEU A N 1
ATOM 1071 C CA . LEU A 1 143 ? 2.045 2.948 -10.266 1.00 96.62 143 LEU A CA 1
ATOM 1072 C C . LEU A 1 143 ? 2.462 3.674 -8.981 1.00 96.62 143 LEU A C 1
ATOM 1074 O O . LEU A 1 143 ? 1.811 3.516 -7.951 1.00 96.62 143 LEU A O 1
ATOM 1078 N N . VAL A 1 144 ? 3.511 4.498 -9.049 1.00 93.81 144 VAL A N 1
ATOM 1079 C CA . VAL A 1 144 ? 3.989 5.278 -7.899 1.00 93.81 144 VAL A CA 1
ATOM 1080 C C . VAL A 1 144 ? 2.928 6.265 -7.421 1.00 93.81 144 VAL A C 1
ATOM 1082 O O . VAL A 1 144 ? 2.690 6.350 -6.221 1.00 93.81 144 VAL A O 1
ATOM 1085 N N . GLU A 1 145 ? 2.222 6.942 -8.329 1.00 91.88 145 GLU A N 1
ATOM 1086 C CA . GLU A 1 145 ? 1.074 7.785 -7.970 1.00 91.88 145 GLU A CA 1
ATOM 1087 C C . GLU A 1 145 ? 0.040 7.014 -7.137 1.00 91.88 145 GLU A C 1
ATOM 1089 O O . GLU A 1 145 ? -0.433 7.493 -6.105 1.00 91.88 145 GLU A O 1
ATOM 1094 N N . TYR A 1 146 ? -0.293 5.794 -7.563 1.00 94.38 146 TYR A N 1
ATOM 1095 C CA . TYR A 1 146 ? -1.305 4.977 -6.898 1.00 94.38 146 TYR A CA 1
ATOM 1096 C C . TYR A 1 146 ? -0.808 4.470 -5.541 1.00 94.38 146 TYR A C 1
ATOM 1098 O O . TYR A 1 146 ? -1.584 4.428 -4.582 1.00 94.38 146 TYR A O 1
ATOM 1106 N N . HIS A 1 147 ? 0.482 4.145 -5.427 1.00 93.81 147 HIS A N 1
ATOM 1107 C CA . HIS A 1 147 ? 1.111 3.804 -4.152 1.00 93.81 147 HIS A CA 1
ATOM 1108 C C . HIS A 1 147 ? 1.094 4.981 -3.188 1.00 93.81 147 HIS A C 1
ATOM 1110 O O . HIS A 1 147 ? 0.709 4.799 -2.043 1.00 93.81 147 HIS A O 1
ATOM 1116 N N . VAL A 1 148 ? 1.406 6.195 -3.638 1.00 89.31 148 VAL A N 1
ATOM 1117 C CA . VAL A 1 148 ? 1.370 7.398 -2.791 1.00 89.31 148 VAL A CA 1
ATOM 1118 C C . VAL A 1 148 ? -0.037 7.661 -2.262 1.00 89.31 148 VAL A C 1
ATOM 1120 O O . VAL A 1 148 ? -0.206 7.921 -1.069 1.00 89.31 148 VAL A O 1
ATOM 1123 N N . MET A 1 149 ? -1.056 7.539 -3.120 1.00 88.56 149 MET A N 1
ATOM 1124 C CA . MET A 1 149 ? -2.455 7.628 -2.691 1.00 88.56 149 MET A CA 1
ATOM 1125 C C . MET A 1 149 ? -2.793 6.547 -1.658 1.00 88.56 149 MET A C 1
ATOM 1127 O O . MET A 1 149 ? -3.465 6.829 -0.667 1.00 88.56 149 MET A O 1
ATOM 1131 N N . ALA A 1 150 ? -2.306 5.319 -1.855 1.00 91.00 150 ALA A N 1
ATOM 1132 C CA . ALA A 1 150 ? -2.501 4.240 -0.895 1.00 91.00 150 ALA A CA 1
ATOM 1133 C C . ALA A 1 150 ? -1.793 4.534 0.438 1.00 91.00 150 ALA A C 1
ATOM 1135 O O . ALA A 1 150 ? -2.412 4.420 1.493 1.00 91.00 150 ALA A O 1
ATOM 1136 N N . TRP A 1 151 ? -0.527 4.961 0.416 1.00 90.50 151 TRP A N 1
ATOM 1137 C CA . TRP A 1 151 ? 0.241 5.297 1.616 1.00 90.50 151 TRP A CA 1
ATOM 1138 C C . TRP A 1 151 ? -0.451 6.385 2.422 1.00 90.50 151 TRP A C 1
ATOM 1140 O O . TRP A 1 151 ? -0.599 6.217 3.628 1.00 90.50 151 TRP A O 1
ATOM 1150 N N . GLY A 1 152 ? -0.928 7.444 1.760 1.00 85.31 152 GLY A N 1
ATOM 1151 C CA . GLY A 1 152 ? -1.689 8.521 2.395 1.00 85.31 152 GLY A CA 1
ATOM 1152 C C . GLY A 1 152 ? -2.965 8.025 3.077 1.00 85.31 152 GLY A C 1
ATOM 1153 O O . GLY A 1 152 ? -3.287 8.477 4.175 1.00 85.31 152 GLY A O 1
ATOM 1154 N N . ALA A 1 153 ? -3.639 7.028 2.495 1.00 86.88 153 ALA A N 1
ATOM 1155 C CA . ALA A 1 153 ? -4.817 6.410 3.099 1.00 86.88 153 ALA A CA 1
ATOM 1156 C C . ALA A 1 153 ? -4.490 5.620 4.379 1.00 86.88 153 ALA A C 1
ATOM 1158 O O . ALA A 1 153 ? -5.278 5.631 5.323 1.00 86.88 153 ALA A O 1
ATOM 1159 N N . TYR A 1 154 ? -3.338 4.944 4.446 1.00 88.00 154 TYR A N 1
ATOM 1160 C CA . TYR A 1 154 ? -2.909 4.237 5.663 1.00 88.00 154 TYR A CA 1
ATOM 1161 C C . TYR A 1 154 ? -2.261 5.157 6.702 1.00 88.00 154 TYR A C 1
ATOM 1163 O O . TYR A 1 154 ? -2.407 4.925 7.904 1.00 88.00 154 TYR A O 1
ATOM 1171 N N . GLU A 1 155 ? -1.504 6.151 6.248 1.00 85.19 155 GLU A N 1
ATOM 1172 C CA . GLU A 1 155 ? -0.635 6.999 7.055 1.00 85.19 155 GLU A CA 1
ATOM 1173 C C . GLU A 1 155 ? -0.463 8.362 6.363 1.00 85.19 155 GLU A C 1
ATOM 1175 O O . GLU A 1 155 ? 0.440 8.561 5.551 1.00 85.19 155 GLU A O 1
ATOM 1180 N N . ALA A 1 156 ? -1.329 9.320 6.706 1.00 74.12 156 ALA A N 1
ATOM 1181 C CA . ALA A 1 156 ? -1.416 10.629 6.047 1.00 74.12 156 ALA A CA 1
ATOM 1182 C C . ALA A 1 156 ? -0.093 11.421 6.024 1.00 74.12 156 ALA A C 1
ATOM 1184 O O . ALA A 1 156 ? 0.160 12.189 5.100 1.00 74.12 156 ALA A O 1
ATOM 1185 N N . THR A 1 157 ? 0.775 11.219 7.019 1.00 70.25 157 THR A N 1
ATOM 1186 C CA . THR A 1 157 ? 2.082 11.884 7.111 1.00 70.25 157 THR A CA 1
ATOM 1187 C C . THR A 1 157 ? 3.184 11.163 6.337 1.00 70.25 157 THR A C 1
ATOM 1189 O O . THR A 1 157 ? 4.269 11.721 6.184 1.00 70.25 157 THR A O 1
ATOM 1192 N N . ARG A 1 158 ? 2.952 9.942 5.828 1.00 71.50 158 ARG A N 1
ATOM 1193 C CA . ARG A 1 158 ? 4.000 9.136 5.182 1.00 71.50 158 ARG A CA 1
ATOM 1194 C C . ARG A 1 158 ? 4.601 9.811 3.949 1.00 71.50 158 ARG A C 1
ATOM 1196 O O . ARG A 1 158 ? 5.829 9.826 3.881 1.00 71.50 158 ARG A O 1
ATOM 1203 N N . PRO A 1 159 ? 3.819 10.407 3.026 1.00 65.06 159 PRO A N 1
ATOM 1204 C CA . PRO A 1 159 ? 4.396 11.156 1.912 1.00 65.06 159 PRO A CA 1
ATOM 1205 C C . PRO A 1 159 ? 5.326 12.277 2.403 1.00 65.06 159 PRO A C 1
ATOM 1207 O O . PRO A 1 159 ? 6.489 12.329 2.011 1.00 65.06 159 PRO A O 1
ATOM 1210 N N . ALA A 1 160 ? 4.881 13.073 3.380 1.00 61.00 160 ALA A N 1
ATOM 1211 C CA . ALA A 1 160 ? 5.689 14.146 3.960 1.00 61.00 160 ALA A CA 1
ATOM 1212 C C . ALA A 1 160 ? 6.981 13.631 4.632 1.00 61.00 160 ALA A C 1
ATOM 1214 O O . ALA A 1 160 ? 8.041 14.230 4.467 1.00 61.00 160 ALA A O 1
ATOM 1215 N N . LEU A 1 161 ? 6.925 12.495 5.339 1.00 58.22 161 LEU A N 1
ATOM 1216 C CA . LEU A 1 161 ? 8.089 11.870 5.990 1.00 58.22 161 LEU A CA 1
ATOM 1217 C C . LEU A 1 161 ? 9.115 11.301 5.005 1.00 58.22 161 LEU A C 1
ATOM 1219 O O . LEU A 1 161 ? 10.288 11.167 5.345 1.00 58.22 161 LEU A O 1
ATOM 1223 N N . LEU A 1 162 ? 8.692 10.964 3.789 1.00 65.38 162 LEU A N 1
ATOM 1224 C CA . LEU A 1 162 ? 9.600 10.578 2.711 1.00 65.38 162 LEU A CA 1
ATOM 1225 C C . LEU A 1 162 ? 10.237 11.799 2.024 1.00 65.38 162 LEU A C 1
ATOM 1227 O O . LEU A 1 162 ? 10.948 11.627 1.042 1.00 65.38 162 LEU A O 1
ATOM 1231 N N . GLY A 1 163 ? 10.020 13.016 2.541 1.00 58.41 163 GLY A N 1
ATOM 1232 C CA . GLY A 1 163 ? 10.472 14.258 1.911 1.00 58.41 163 GLY A CA 1
ATOM 1233 C C . GLY A 1 163 ? 9.595 14.679 0.730 1.00 58.41 163 GLY A C 1
ATOM 1234 O O . GLY A 1 163 ? 9.935 15.615 0.013 1.00 58.41 163 GLY A O 1
ATOM 1235 N N . LEU A 1 164 ? 8.453 14.013 0.530 1.00 64.31 164 LEU A N 1
ATOM 1236 C CA . LEU A 1 164 ? 7.503 14.306 -0.534 1.00 64.31 164 LEU A CA 1
ATOM 1237 C C . LEU A 1 164 ? 6.535 15.375 0.010 1.00 64.31 164 LEU A C 1
ATOM 1239 O O . LEU A 1 164 ? 5.506 15.062 0.606 1.00 64.31 164 LEU A O 1
ATOM 1243 N N . GLY A 1 165 ? 6.954 16.643 -0.071 1.00 48.56 165 GLY A N 1
ATOM 1244 C CA . GLY A 1 165 ? 6.378 17.781 0.660 1.00 48.56 165 GLY A CA 1
ATOM 1245 C C . GLY A 1 165 ? 4.850 17.954 0.581 1.00 48.56 165 GLY A C 1
ATOM 1246 O O . GLY A 1 165 ? 4.216 17.740 -0.444 1.00 48.56 165 GLY A O 1
ATOM 1247 N N . PHE A 1 166 ? 4.246 18.418 1.678 1.00 45.34 166 PHE A N 1
ATOM 1248 C CA . PHE A 1 166 ? 2.795 18.641 1.801 1.00 45.34 166 PHE A CA 1
ATOM 1249 C C . PHE A 1 166 ? 2.339 20.060 1.395 1.00 45.34 166 PHE A C 1
ATOM 1251 O O . PHE A 1 166 ? 1.228 20.472 1.712 1.00 45.34 166 PHE A O 1
ATOM 1258 N N . MET A 1 167 ? 3.176 20.830 0.695 1.00 40.38 167 MET A N 1
ATOM 1259 C CA . MET A 1 167 ? 2.868 22.206 0.286 1.00 40.38 167 MET A CA 1
ATOM 1260 C C . MET A 1 167 ? 2.900 22.271 -1.242 1.00 40.38 167 MET A C 1
ATOM 1262 O O . MET A 1 167 ? 3.957 22.115 -1.838 1.00 40.38 167 MET A O 1
ATOM 1266 N N . ALA A 1 168 ? 1.727 22.402 -1.867 1.00 47.25 168 ALA A N 1
ATOM 1267 C CA . ALA A 1 168 ? 1.513 22.372 -3.324 1.00 47.25 168 ALA A CA 1
ATOM 1268 C C . ALA A 1 168 ? 1.926 21.082 -4.073 1.00 47.25 168 ALA A C 1
ATOM 1270 O O . ALA A 1 168 ? 1.809 21.048 -5.291 1.00 47.25 168 ALA A O 1
ATOM 1271 N N . GLY A 1 169 ? 2.293 20.019 -3.345 1.00 48.81 169 GLY A N 1
ATOM 1272 C CA . GLY A 1 169 ? 2.575 18.674 -3.853 1.00 48.81 169 GLY A CA 1
ATOM 1273 C C . GLY A 1 169 ? 3.865 18.595 -4.685 1.00 48.81 169 GLY A C 1
ATOM 1274 O O . GLY A 1 169 ? 3.952 19.257 -5.714 1.00 48.81 169 GLY A O 1
ATOM 1275 N N . PRO A 1 170 ? 4.865 17.765 -4.331 1.00 53.91 170 PRO A N 1
ATOM 1276 C CA . PRO A 1 170 ? 5.820 17.319 -5.336 1.00 53.91 170 PRO A CA 1
ATOM 1277 C C . PRO A 1 170 ? 5.018 16.682 -6.469 1.00 53.91 170 PRO A C 1
ATOM 1279 O O . PRO A 1 170 ? 4.062 15.934 -6.220 1.00 53.91 170 PRO A O 1
ATOM 1282 N N . GLY A 1 171 ? 5.374 16.984 -7.712 1.00 72.00 171 GLY A N 1
ATOM 1283 C CA . GLY A 1 171 ? 4.823 16.239 -8.825 1.00 72.00 171 GLY A CA 1
ATOM 1284 C C . GLY A 1 171 ? 5.099 14.748 -8.617 1.00 72.00 171 GLY A C 1
ATOM 1285 O O . GLY A 1 171 ? 6.052 14.312 -7.967 1.00 72.00 171 GLY A O 1
ATOM 1286 N N . VAL A 1 172 ? 4.214 13.918 -9.158 1.00 81.06 172 VAL A N 1
ATOM 1287 C CA . VAL A 1 172 ? 4.379 12.454 -9.144 1.00 81.06 172 VAL A CA 1
ATOM 1288 C C . VAL A 1 172 ? 5.753 12.042 -9.701 1.00 81.06 172 VAL A C 1
ATOM 1290 O O . VAL A 1 172 ? 6.291 10.999 -9.338 1.00 81.06 172 VAL A O 1
ATOM 1293 N N . GLU A 1 173 ? 6.327 12.869 -10.572 1.00 85.19 173 GLU A N 1
ATOM 1294 C CA . GLU A 1 173 ? 7.653 12.687 -11.147 1.00 85.19 173 GLU A CA 1
ATOM 1295 C C . GLU A 1 173 ? 8.773 12.791 -10.106 1.00 85.19 173 GLU A C 1
ATOM 1297 O O . GLU A 1 173 ? 9.618 11.902 -10.040 1.00 85.19 173 GLU A O 1
ATOM 1302 N N . GLU A 1 174 ? 8.745 13.789 -9.228 1.00 86.19 174 GLU A N 1
ATOM 1303 C CA . GLU A 1 174 ? 9.699 13.931 -8.130 1.00 86.19 174 GLU A CA 1
ATOM 1304 C C . GLU A 1 174 ? 9.597 12.753 -7.159 1.00 86.19 174 GLU A C 1
ATOM 1306 O O . GLU A 1 174 ? 10.614 12.235 -6.698 1.00 86.19 174 GLU A O 1
ATOM 1311 N N . VAL A 1 175 ? 8.378 12.267 -6.901 1.00 86.62 175 VAL A N 1
ATOM 1312 C CA . VAL A 1 175 ? 8.182 11.070 -6.073 1.00 86.62 175 VAL A CA 1
ATOM 1313 C C . VAL A 1 175 ? 8.783 9.829 -6.730 1.00 86.62 175 VAL A C 1
ATOM 1315 O O . VAL A 1 175 ? 9.422 9.018 -6.058 1.00 86.62 175 VAL A O 1
ATOM 1318 N N . LEU A 1 176 ? 8.587 9.667 -8.038 1.00 91.56 176 LEU A N 1
ATOM 1319 C CA . LEU A 1 176 ? 9.169 8.567 -8.798 1.00 91.56 176 LEU A CA 1
ATOM 1320 C C . LEU A 1 176 ? 10.701 8.630 -8.764 1.00 91.56 176 LEU A C 1
ATOM 1322 O O . LEU A 1 176 ? 11.335 7.613 -8.488 1.00 91.56 176 LEU A O 1
ATOM 1326 N N . ILE A 1 177 ? 11.284 9.811 -8.979 1.00 91.88 177 ILE A N 1
ATOM 1327 C CA . ILE A 1 177 ? 12.733 10.041 -8.890 1.00 91.88 177 ILE A CA 1
ATOM 1328 C C . ILE A 1 177 ? 13.248 9.677 -7.495 1.00 91.88 177 ILE A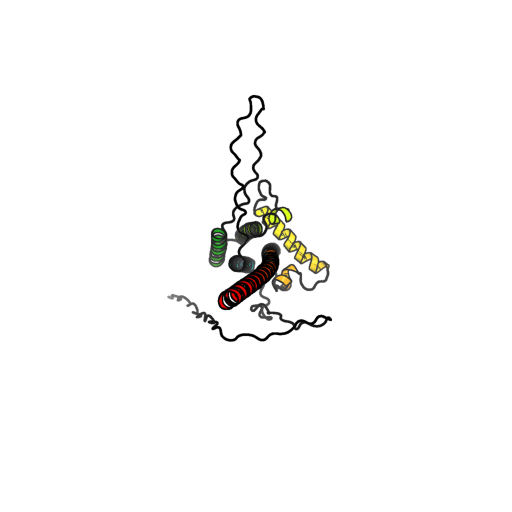 C 1
ATOM 1330 O O . ILE A 1 177 ? 14.240 8.960 -7.376 1.00 91.88 177 ILE A O 1
ATOM 1334 N N . GLU A 1 178 ? 12.558 10.096 -6.436 1.00 91.25 178 GLU A N 1
ATOM 1335 C CA . GLU A 1 178 ? 12.960 9.782 -5.066 1.00 91.25 178 GLU A CA 1
ATOM 1336 C C . GLU A 1 178 ? 12.868 8.278 -4.765 1.00 91.25 178 GLU A C 1
ATOM 1338 O O . GLU A 1 178 ? 13.782 7.704 -4.169 1.00 91.25 178 GLU A O 1
ATOM 1343 N N . CYS A 1 179 ? 11.813 7.603 -5.235 1.00 93.06 179 CYS A N 1
ATOM 1344 C CA . CYS A 1 179 ? 11.701 6.148 -5.125 1.00 93.06 179 CYS A CA 1
ATOM 1345 C C . CYS A 1 179 ? 12.866 5.453 -5.838 1.00 93.06 179 CYS A C 1
ATOM 1347 O O . CYS A 1 179 ? 13.473 4.545 -5.272 1.00 93.06 179 CYS A O 1
ATOM 1349 N N . ILE A 1 180 ? 13.216 5.907 -7.045 1.00 94.56 180 ILE A N 1
ATOM 1350 C CA . ILE A 1 180 ? 14.366 5.409 -7.808 1.00 94.56 180 ILE A CA 1
ATOM 1351 C C . ILE A 1 180 ? 15.664 5.620 -7.022 1.00 94.56 180 ILE A C 1
ATOM 1353 O O . ILE A 1 180 ? 16.436 4.675 -6.860 1.00 94.56 180 ILE A O 1
ATOM 1357 N N . ASN A 1 181 ? 15.911 6.818 -6.492 1.00 93.69 181 ASN A N 1
ATOM 1358 C CA . ASN A 1 181 ? 17.124 7.120 -5.730 1.00 93.69 181 ASN A CA 1
ATOM 1359 C C . ASN A 1 181 ? 17.262 6.207 -4.505 1.00 93.69 181 ASN A C 1
ATOM 1361 O O . ASN A 1 181 ? 18.311 5.593 -4.302 1.00 93.69 181 ASN A O 1
ATOM 1365 N N . ARG A 1 182 ? 16.186 6.046 -3.727 1.00 92.19 182 ARG A N 1
ATOM 1366 C CA . ARG A 1 182 ? 16.176 5.192 -2.529 1.00 92.19 182 ARG A CA 1
ATOM 1367 C C . ARG A 1 182 ? 16.282 3.712 -2.850 1.00 92.19 182 ARG A C 1
ATOM 1369 O O . ARG A 1 182 ? 17.015 2.998 -2.169 1.00 92.19 182 ARG A O 1
ATOM 1376 N N . GLY A 1 183 ? 15.583 3.254 -3.884 1.00 92.94 183 GLY A N 1
ATOM 1377 C CA . GLY A 1 183 ? 15.666 1.878 -4.358 1.00 92.94 183 GLY A CA 1
ATOM 1378 C C . GLY A 1 183 ? 17.087 1.519 -4.778 1.00 92.94 183 GLY A C 1
ATOM 1379 O O . GLY A 1 183 ? 17.637 0.520 -4.318 1.00 92.94 183 GLY A O 1
ATOM 1380 N N . ASN A 1 184 ? 17.724 2.376 -5.579 1.00 92.19 184 ASN A N 1
ATOM 1381 C CA . ASN A 1 184 ? 19.106 2.170 -6.005 1.00 92.19 184 ASN A CA 1
ATOM 1382 C C . ASN A 1 184 ? 20.089 2.229 -4.838 1.00 92.19 184 ASN A C 1
ATOM 1384 O O . ASN A 1 184 ? 20.968 1.377 -4.752 1.00 92.19 184 ASN A O 1
ATOM 1388 N N . ALA A 1 185 ? 19.928 3.184 -3.918 1.00 91.38 185 ALA A N 1
ATOM 1389 C CA . ALA A 1 185 ? 20.757 3.257 -2.721 1.00 91.38 185 ALA A CA 1
ATOM 1390 C C . ALA A 1 185 ? 20.623 1.989 -1.862 1.00 91.38 185 ALA A C 1
ATOM 1392 O O . ALA A 1 185 ? 21.624 1.473 -1.376 1.00 91.38 185 ALA A O 1
ATOM 1393 N N . ALA A 1 186 ? 19.411 1.441 -1.722 1.00 87.81 186 ALA A N 1
ATOM 1394 C CA . ALA A 1 186 ? 19.171 0.207 -0.976 1.00 87.81 186 ALA A CA 1
ATOM 1395 C C . ALA A 1 186 ? 19.808 -1.027 -1.637 1.00 87.81 186 ALA A C 1
ATOM 1397 O O . ALA A 1 186 ? 20.293 -1.913 -0.933 1.00 87.81 186 ALA A O 1
ATOM 1398 N N . VAL A 1 187 ? 19.827 -1.085 -2.972 1.00 87.88 187 VAL A N 1
ATOM 1399 C CA . VAL A 1 187 ? 20.518 -2.144 -3.726 1.00 87.88 187 VAL A CA 1
ATOM 1400 C C . VAL A 1 187 ? 22.039 -1.987 -3.621 1.00 87.88 187 VAL A C 1
ATOM 1402 O O . VAL A 1 187 ? 22.738 -2.958 -3.341 1.00 87.88 187 VAL A O 1
ATOM 1405 N N . ALA A 1 188 ? 22.555 -0.766 -3.776 1.00 85.94 188 ALA A N 1
ATOM 1406 C CA . ALA A 1 188 ? 23.987 -0.476 -3.744 1.00 85.94 188 ALA A CA 1
ATOM 1407 C C . ALA A 1 188 ? 24.610 -0.639 -2.348 1.00 85.94 188 ALA A C 1
ATOM 1409 O O . ALA A 1 188 ? 25.715 -1.164 -2.228 1.00 85.94 188 ALA A O 1
ATOM 1410 N N . ALA A 1 189 ? 23.908 -0.228 -1.286 1.00 81.25 189 ALA A N 1
ATOM 1411 C CA . ALA A 1 189 ? 24.399 -0.334 0.089 1.00 81.25 189 ALA A CA 1
ATOM 1412 C C . ALA A 1 189 ? 24.679 -1.787 0.498 1.00 81.25 189 ALA A C 1
ATOM 1414 O O . ALA A 1 189 ? 25.641 -2.049 1.211 1.00 81.25 189 ALA A O 1
ATOM 1415 N N . ALA A 1 190 ? 23.874 -2.732 0.014 1.00 75.25 190 ALA A N 1
ATOM 1416 C CA . ALA A 1 190 ? 24.083 -4.151 0.272 1.00 75.25 190 ALA A CA 1
ATOM 1417 C C . ALA A 1 190 ? 25.320 -4.703 -0.448 1.00 75.25 190 ALA A C 1
ATOM 1419 O O . ALA A 1 190 ? 26.114 -5.412 0.162 1.00 75.25 190 ALA A O 1
ATOM 1420 N N . ALA A 1 191 ? 25.540 -4.302 -1.705 1.00 73.62 191 ALA A N 1
ATOM 1421 C CA . ALA A 1 191 ? 26.758 -4.660 -2.430 1.00 73.62 191 ALA A CA 1
ATOM 1422 C C . ALA A 1 191 ? 28.017 -4.125 -1.721 1.00 73.62 191 ALA A C 1
ATOM 1424 O O . ALA A 1 191 ? 29.013 -4.834 -1.608 1.00 73.62 191 ALA A O 1
ATOM 1425 N N . ALA A 1 192 ? 27.959 -2.901 -1.183 1.00 75.44 192 ALA A N 1
ATOM 1426 C CA . ALA A 1 192 ? 29.054 -2.311 -0.411 1.00 75.44 192 ALA A CA 1
ATOM 1427 C C . ALA A 1 192 ? 29.287 -3.001 0.948 1.00 75.44 192 ALA A C 1
ATOM 1429 O O . ALA A 1 192 ? 30.414 -3.023 1.436 1.00 75.44 192 ALA A O 1
ATOM 1430 N N . ALA A 1 193 ? 28.241 -3.569 1.554 1.00 75.69 193 ALA A N 1
ATOM 1431 C CA . ALA A 1 193 ? 28.322 -4.304 2.815 1.00 75.69 193 ALA A CA 1
ATOM 1432 C C . ALA A 1 193 ? 28.829 -5.752 2.657 1.00 75.69 193 ALA A C 1
ATOM 1434 O O . ALA A 1 193 ? 29.022 -6.437 3.658 1.00 75.69 193 ALA A O 1
ATOM 1435 N N . GLY A 1 194 ? 29.044 -6.224 1.422 1.00 71.31 194 GLY A N 1
ATOM 1436 C CA . GLY A 1 194 ? 29.347 -7.631 1.150 1.00 71.31 194 GLY A CA 1
ATOM 1437 C C . GLY A 1 194 ? 28.146 -8.559 1.366 1.00 71.31 194 GLY A C 1
ATOM 1438 O O . GLY A 1 194 ? 28.321 -9.774 1.444 1.00 71.31 194 GLY A O 1
ATOM 1439 N N . ASP A 1 195 ? 26.932 -8.005 1.459 1.00 71.50 195 ASP A N 1
ATOM 1440 C CA . ASP A 1 195 ? 25.708 -8.792 1.543 1.00 71.50 195 ASP A CA 1
ATOM 1441 C C . ASP A 1 195 ? 25.448 -9.438 0.175 1.00 71.50 195 ASP A C 1
ATOM 1443 O O . ASP A 1 195 ? 25.303 -8.746 -0.834 1.00 71.50 195 ASP A O 1
ATOM 1447 N N . GLY A 1 196 ? 25.335 -10.770 0.137 1.00 65.12 196 GLY A N 1
ATOM 1448 C CA . GLY A 1 196 ? 25.075 -11.512 -1.104 1.00 65.12 196 GLY A CA 1
ATOM 1449 C C . GLY A 1 196 ? 23.741 -11.160 -1.778 1.00 65.12 196 GLY A C 1
ATOM 1450 O O . GLY A 1 196 ? 23.596 -11.347 -2.980 1.00 65.12 196 GLY A O 1
ATOM 1451 N N . GLN A 1 197 ? 22.771 -10.610 -1.035 1.00 76.31 197 GLN A N 1
ATOM 1452 C CA . GLN A 1 197 ? 21.495 -10.151 -1.584 1.00 76.31 197 GLN A CA 1
ATOM 1453 C C . GLN A 1 197 ? 20.991 -8.896 -0.851 1.00 76.31 197 GLN A C 1
ATOM 1455 O O . GLN A 1 197 ? 20.802 -8.927 0.369 1.00 76.31 197 GLN A O 1
ATOM 1460 N N . PRO A 1 198 ? 20.693 -7.794 -1.564 1.00 85.25 198 PRO A N 1
ATOM 1461 C CA . PRO A 1 198 ? 20.132 -6.603 -0.949 1.00 85.25 198 PRO A CA 1
ATOM 1462 C C . PRO A 1 198 ? 18.806 -6.859 -0.247 1.00 85.25 198 PRO A C 1
ATOM 1464 O O . PRO A 1 198 ? 17.911 -7.470 -0.824 1.00 85.25 198 PRO A O 1
ATOM 1467 N N . ARG A 1 199 ? 18.628 -6.299 0.960 1.00 86.94 199 ARG A N 1
ATOM 1468 C CA . ARG A 1 199 ? 17.381 -6.413 1.749 1.00 86.94 199 ARG A CA 1
ATOM 1469 C C . ARG A 1 199 ? 16.131 -6.061 0.949 1.00 86.94 199 ARG A C 1
ATOM 1471 O O . ARG A 1 199 ? 15.086 -6.670 1.158 1.00 86.94 199 ARG A O 1
ATOM 1478 N N . LEU A 1 200 ? 16.243 -5.074 0.056 1.00 91.44 200 LEU A N 1
ATOM 1479 C CA . LEU A 1 200 ? 15.157 -4.703 -0.840 1.00 91.44 200 LEU A CA 1
ATOM 1480 C C . LEU A 1 200 ? 14.773 -5.883 -1.737 1.00 91.44 200 LEU A C 1
ATOM 1482 O O . LEU A 1 200 ? 13.618 -6.278 -1.728 1.00 91.44 200 LEU A O 1
ATOM 1486 N N . LEU A 1 201 ? 15.733 -6.481 -2.444 1.00 91.50 201 LEU A N 1
ATOM 1487 C CA . LEU A 1 201 ? 15.477 -7.609 -3.341 1.00 91.50 201 LEU A CA 1
ATOM 1488 C C . LEU A 1 201 ? 15.064 -8.873 -2.572 1.00 91.50 201 LEU A C 1
ATOM 1490 O O . LEU A 1 201 ? 14.122 -9.552 -2.970 1.00 91.50 201 LEU A O 1
ATOM 1494 N N . ALA A 1 202 ? 15.693 -9.131 -1.421 1.00 89.81 202 ALA A N 1
ATOM 1495 C CA . ALA A 1 202 ? 15.361 -10.246 -0.537 1.00 89.81 202 ALA A CA 1
ATOM 1496 C C . ALA A 1 202 ? 13.909 -10.179 -0.039 1.00 89.81 202 ALA A C 1
ATOM 1498 O O . ALA A 1 202 ? 13.232 -11.202 0.028 1.00 89.81 202 ALA A O 1
ATOM 1499 N N . ALA A 1 203 ? 13.385 -8.978 0.239 1.00 90.56 203 ALA A N 1
ATOM 1500 C CA . ALA A 1 203 ? 11.983 -8.806 0.622 1.00 90.56 203 ALA A CA 1
ATOM 1501 C C . ALA A 1 203 ? 11.006 -9.284 -0.466 1.00 90.56 203 ALA A C 1
ATOM 1503 O O . ALA A 1 203 ? 9.855 -9.591 -0.161 1.00 90.56 203 ALA A O 1
ATOM 1504 N N . PHE A 1 204 ? 11.453 -9.334 -1.716 1.00 92.25 204 PHE A N 1
ATOM 1505 C CA . PHE A 1 204 ? 10.674 -9.735 -2.881 1.00 92.25 204 PHE A CA 1
ATOM 1506 C C . PHE A 1 204 ? 11.111 -11.091 -3.457 1.00 92.25 204 PHE A C 1
ATOM 1508 O O . PHE A 1 204 ? 10.524 -11.537 -4.433 1.00 92.25 204 PHE A O 1
ATOM 1515 N N . GLY A 1 205 ? 12.105 -11.757 -2.856 1.00 90.00 205 GLY A N 1
ATOM 1516 C CA . GLY A 1 205 ? 12.651 -13.020 -3.363 1.00 90.00 205 GLY A CA 1
ATOM 1517 C C . GLY A 1 205 ? 13.398 -12.892 -4.696 1.00 90.00 205 GLY A C 1
ATOM 1518 O O . GLY A 1 205 ? 13.565 -13.886 -5.391 1.00 90.00 205 GLY A O 1
ATOM 1519 N N . ILE A 1 206 ? 13.840 -11.685 -5.065 1.00 89.56 206 ILE A N 1
ATOM 1520 C CA . ILE A 1 206 ? 14.506 -11.409 -6.347 1.00 89.56 206 ILE A CA 1
ATOM 1521 C C . ILE A 1 206 ? 16.016 -11.570 -6.177 1.00 89.56 206 ILE A C 1
ATOM 1523 O O . ILE A 1 206 ? 16.619 -10.893 -5.344 1.00 89.56 206 ILE A O 1
ATOM 1527 N N . LYS A 1 207 ? 16.650 -12.441 -6.962 1.00 88.00 207 LYS A N 1
ATOM 1528 C CA . LYS A 1 207 ? 18.114 -12.575 -6.973 1.00 88.00 207 LYS A CA 1
ATOM 1529 C C . LYS A 1 207 ? 18.746 -11.348 -7.670 1.00 88.00 207 LYS A C 1
ATOM 1531 O O . LYS A 1 207 ? 18.147 -10.831 -8.617 1.00 88.00 207 LYS A O 1
ATOM 1536 N N . PRO A 1 208 ? 19.909 -10.830 -7.227 1.00 87.44 208 PRO A N 1
ATOM 1537 C CA . PRO A 1 208 ? 20.555 -9.678 -7.870 1.00 87.44 208 PRO A CA 1
ATOM 1538 C C . PRO A 1 208 ? 20.838 -9.888 -9.362 1.00 87.44 208 PRO A C 1
ATOM 1540 O O . PRO A 1 208 ? 20.760 -8.939 -10.140 1.00 87.44 208 PRO A O 1
ATOM 1543 N N . GLU A 1 209 ? 21.126 -11.129 -9.752 1.00 87.12 209 GLU A N 1
ATOM 1544 C CA . GLU A 1 209 ? 21.434 -11.553 -11.119 1.00 87.12 209 GLU A CA 1
ATOM 1545 C C . GLU A 1 209 ? 20.212 -11.505 -12.039 1.00 87.12 209 GLU A C 1
ATOM 1547 O O . GLU A 1 209 ? 20.366 -11.373 -13.248 1.00 87.12 209 GLU A O 1
ATOM 1552 N N . SER A 1 210 ? 19.001 -11.568 -11.479 1.00 89.69 210 SER A N 1
ATOM 1553 C CA . SER A 1 210 ? 17.754 -11.476 -12.241 1.00 89.69 210 SER A CA 1
ATOM 1554 C C . SER A 1 210 ? 17.399 -10.039 -12.628 1.00 89.69 210 SER A C 1
ATOM 1556 O O . SER A 1 210 ? 16.456 -9.842 -13.385 1.00 89.69 210 SER A O 1
ATOM 1558 N N . LEU A 1 211 ? 18.092 -9.022 -12.096 1.00 91.12 211 LEU A N 1
ATOM 1559 C CA . LEU A 1 211 ? 17.807 -7.621 -12.413 1.00 91.12 211 LEU A CA 1
ATOM 1560 C C . LEU A 1 211 ? 18.106 -7.281 -13.879 1.00 91.12 211 LEU A C 1
ATOM 1562 O O . LEU A 1 211 ? 19.076 -7.803 -14.431 1.00 91.12 211 LEU A O 1
ATOM 1566 N N . PRO A 1 212 ? 17.392 -6.294 -14.460 1.00 92.12 212 PRO A N 1
ATOM 1567 C CA . PRO A 1 212 ? 17.622 -5.910 -15.837 1.00 92.12 212 PRO A CA 1
ATOM 1568 C C . PRO A 1 212 ? 19.075 -5.567 -16.169 1.00 92.12 212 PRO A C 1
ATOM 1570 O O . PRO A 1 212 ? 19.750 -4.854 -15.410 1.00 92.12 212 PRO A O 1
ATOM 1573 N N . ALA A 1 213 ? 19.559 -6.015 -17.326 1.00 90.19 213 ALA A N 1
ATOM 1574 C CA . ALA A 1 213 ? 20.863 -5.640 -17.862 1.00 90.19 213 ALA A CA 1
ATOM 1575 C C . ALA A 1 213 ? 20.888 -4.146 -18.219 1.00 90.19 213 ALA A C 1
ATOM 1577 O O . ALA A 1 213 ? 21.885 -3.459 -17.975 1.00 90.19 213 ALA A O 1
ATOM 1578 N N . ASN A 1 214 ? 19.766 -3.624 -18.727 1.00 92.25 214 ASN A N 1
ATOM 1579 C CA . ASN A 1 214 ? 19.599 -2.206 -19.015 1.00 92.25 214 ASN A CA 1
ATOM 1580 C C . ASN A 1 214 ? 19.659 -1.383 -17.707 1.00 92.25 214 ASN A C 1
ATOM 1582 O O . ASN A 1 214 ? 18.804 -1.548 -16.829 1.00 92.25 214 ASN A O 1
ATOM 1586 N N . PRO A 1 215 ? 20.627 -0.455 -17.560 1.00 91.50 215 PRO A N 1
ATOM 1587 C CA . PRO A 1 215 ? 20.805 0.303 -16.324 1.00 91.50 215 PRO A CA 1
ATOM 1588 C C . PRO A 1 215 ? 19.613 1.211 -16.009 1.00 91.50 215 PRO A C 1
ATOM 1590 O O . PRO A 1 215 ? 19.323 1.458 -14.841 1.00 91.50 215 PRO A O 1
ATOM 1593 N N . THR A 1 216 ? 18.909 1.706 -17.026 1.00 93.06 216 THR A N 1
ATOM 1594 C CA . THR A 1 216 ? 17.716 2.536 -16.842 1.00 93.06 216 THR A CA 1
ATOM 1595 C C . THR A 1 216 ? 16.569 1.699 -16.289 1.00 93.06 216 THR A C 1
ATOM 1597 O O . THR A 1 216 ? 15.991 2.061 -15.267 1.00 93.06 216 THR A O 1
ATOM 1600 N N . GLU A 1 217 ? 16.281 0.546 -16.895 1.00 93.44 217 GLU A N 1
ATOM 1601 C CA . GLU A 1 217 ? 15.222 -0.359 -16.426 1.00 93.44 217 GLU A CA 1
ATOM 1602 C C . GLU A 1 217 ? 15.504 -0.872 -15.016 1.00 93.44 217 GLU A C 1
ATOM 1604 O O . GLU A 1 217 ? 14.620 -0.840 -14.161 1.00 93.44 217 GLU A O 1
ATOM 1609 N N . ARG A 1 218 ? 16.761 -1.227 -14.724 1.00 93.81 218 ARG A N 1
ATOM 1610 C CA . ARG A 1 218 ? 17.201 -1.620 -13.380 1.00 93.81 218 ARG A CA 1
ATOM 1611 C C . ARG A 1 218 ? 16.882 -0.557 -12.328 1.00 93.81 218 ARG A C 1
ATOM 1613 O O . ARG A 1 218 ? 16.403 -0.891 -11.245 1.00 93.81 218 ARG A O 1
ATOM 1620 N N . ARG A 1 219 ? 17.115 0.723 -12.643 1.00 94.38 219 ARG A N 1
ATOM 1621 C CA . ARG A 1 219 ? 16.812 1.847 -11.740 1.00 94.38 219 ARG A CA 1
ATOM 1622 C C . ARG A 1 219 ? 15.316 1.971 -11.470 1.00 94.38 219 ARG A C 1
ATOM 1624 O O . ARG A 1 219 ? 14.929 2.186 -10.322 1.00 94.38 219 ARG A O 1
ATOM 1631 N N . PHE A 1 220 ? 14.486 1.821 -12.499 1.00 95.81 220 PHE A N 1
ATOM 1632 C CA . PHE A 1 220 ? 13.033 1.833 -12.338 1.00 95.81 220 PHE A CA 1
ATOM 1633 C C . PHE A 1 220 ? 12.534 0.628 -11.539 1.00 95.81 220 PHE A C 1
ATOM 1635 O O . PHE A 1 220 ? 11.734 0.819 -10.628 1.00 95.81 220 PHE A O 1
ATOM 1642 N N . VAL A 1 221 ? 13.039 -0.581 -11.809 1.00 96.31 221 VAL A N 1
ATOM 1643 C CA . VAL A 1 221 ? 12.721 -1.784 -11.024 1.00 96.31 221 VAL A CA 1
ATOM 1644 C C . VAL A 1 221 ? 13.040 -1.551 -9.550 1.00 96.31 221 VAL A C 1
ATOM 1646 O O . VAL A 1 221 ? 12.162 -1.712 -8.706 1.00 96.31 221 VAL A O 1
ATOM 1649 N N . ALA A 1 222 ? 14.244 -1.073 -9.226 1.00 94.62 222 ALA A N 1
ATOM 1650 C CA . ALA A 1 222 ? 14.612 -0.760 -7.847 1.00 94.62 222 ALA A CA 1
ATOM 1651 C C . ALA A 1 222 ? 13.666 0.279 -7.212 1.00 94.62 222 ALA A C 1
ATOM 1653 O O . ALA A 1 222 ? 13.260 0.123 -6.058 1.00 94.62 222 ALA A O 1
ATOM 1654 N N . GLY A 1 223 ? 13.269 1.309 -7.967 1.00 95.31 223 GLY A N 1
ATOM 1655 C CA . GLY A 1 223 ? 12.315 2.320 -7.510 1.00 95.31 223 GLY A CA 1
ATOM 1656 C C . GLY A 1 223 ? 10.907 1.780 -7.253 1.00 95.31 223 GLY A C 1
ATOM 1657 O O . GLY A 1 223 ? 10.305 2.094 -6.225 1.00 95.31 223 GLY A O 1
ATOM 1658 N N . ILE A 1 224 ? 10.393 0.924 -8.137 1.00 97.00 224 ILE A N 1
ATOM 1659 C CA . ILE A 1 224 ? 9.081 0.286 -7.973 1.00 97.00 224 ILE A CA 1
ATOM 1660 C C . ILE A 1 224 ? 9.090 -0.658 -6.770 1.00 97.00 224 ILE A C 1
ATOM 1662 O O . ILE A 1 224 ? 8.171 -0.612 -5.953 1.00 97.00 224 ILE A O 1
ATOM 1666 N N . LEU A 1 225 ? 10.141 -1.469 -6.618 1.00 96.62 225 LEU A N 1
ATOM 1667 C CA . LEU A 1 225 ? 10.296 -2.350 -5.461 1.00 96.62 225 LEU A CA 1
ATOM 1668 C C . LEU A 1 225 ? 10.355 -1.543 -4.159 1.00 96.62 225 LEU A C 1
ATOM 1670 O O . LEU A 1 225 ? 9.743 -1.932 -3.165 1.00 96.62 225 LEU A O 1
ATOM 1674 N N . TYR A 1 226 ? 11.034 -0.392 -4.152 1.00 95.56 226 TYR A N 1
ATOM 1675 C CA . TYR A 1 226 ? 11.036 0.498 -2.990 1.00 95.56 226 TYR A CA 1
ATOM 1676 C C . TYR A 1 226 ? 9.622 0.990 -2.651 1.00 95.56 226 TYR A C 1
ATOM 1678 O O . TYR A 1 226 ? 9.189 0.876 -1.502 1.00 95.56 226 TYR A O 1
ATOM 1686 N N . ALA A 1 227 ? 8.869 1.462 -3.648 1.00 94.88 227 ALA A N 1
ATOM 1687 C CA . ALA A 1 227 ? 7.491 1.903 -3.453 1.00 94.88 227 ALA A CA 1
ATOM 1688 C C . ALA A 1 227 ? 6.580 0.765 -2.937 1.00 94.88 227 ALA A C 1
ATOM 1690 O O . ALA A 1 227 ? 5.824 0.934 -1.975 1.00 94.88 227 ALA A O 1
ATOM 1691 N N . ALA A 1 228 ? 6.699 -0.432 -3.509 1.00 96.69 228 ALA A N 1
ATOM 1692 C CA . ALA A 1 228 ? 5.971 -1.613 -3.055 1.00 96.69 228 ALA A CA 1
ATOM 1693 C C . ALA A 1 228 ? 6.329 -1.990 -1.603 1.00 96.69 228 ALA A C 1
ATOM 1695 O O . ALA A 1 228 ? 5.460 -2.342 -0.801 1.00 96.69 228 ALA A O 1
ATOM 1696 N N . LEU A 1 229 ? 7.603 -1.867 -1.219 1.00 95.12 229 LEU A N 1
ATOM 1697 C CA . LEU A 1 229 ? 8.055 -2.167 0.138 1.00 95.12 229 LEU A CA 1
ATOM 1698 C C . LEU A 1 229 ? 7.468 -1.176 1.147 1.00 95.12 229 LEU A C 1
ATOM 1700 O O . LEU A 1 229 ? 7.051 -1.571 2.239 1.00 95.12 229 LEU A O 1
ATOM 1704 N N . GLU A 1 230 ? 7.396 0.101 0.779 1.00 92.75 230 GLU A N 1
ATOM 1705 C CA . GLU A 1 230 ? 6.735 1.127 1.582 1.00 92.75 230 GLU A CA 1
ATOM 1706 C C . GLU A 1 230 ? 5.241 0.842 1.756 1.00 92.75 230 GLU A C 1
ATOM 1708 O O . GLU A 1 230 ? 4.736 0.903 2.882 1.00 92.75 230 GLU A O 1
ATOM 1713 N N . MET A 1 231 ? 4.563 0.391 0.697 1.00 93.62 231 MET A N 1
ATOM 1714 C CA . MET A 1 231 ? 3.172 -0.057 0.777 1.00 93.62 231 MET A CA 1
ATOM 1715 C C . MET A 1 231 ? 3.007 -1.206 1.785 1.00 93.62 231 MET A C 1
ATOM 1717 O O . MET A 1 231 ? 2.198 -1.114 2.714 1.00 93.62 231 MET A O 1
ATOM 1721 N N . ARG A 1 232 ? 3.841 -2.252 1.690 1.00 94.88 232 ARG A N 1
ATOM 1722 C CA . ARG A 1 232 ? 3.864 -3.359 2.667 1.00 94.88 232 ARG A CA 1
ATOM 1723 C C . ARG A 1 232 ? 4.085 -2.850 4.091 1.00 94.88 232 ARG A C 1
ATOM 1725 O O . ARG A 1 232 ? 3.450 -3.332 5.030 1.00 94.88 232 ARG A O 1
ATOM 1732 N N . ASN A 1 233 ? 4.973 -1.876 4.283 1.00 93.00 233 ASN A N 1
ATOM 1733 C CA . ASN A 1 233 ? 5.280 -1.321 5.600 1.00 93.00 233 ASN A CA 1
ATOM 1734 C C . ASN A 1 233 ? 4.104 -0.540 6.203 1.00 93.00 233 ASN A C 1
ATOM 1736 O O . ASN A 1 233 ? 3.816 -0.723 7.392 1.00 93.00 233 ASN A O 1
ATOM 1740 N N . CYS A 1 234 ? 3.399 0.267 5.404 1.00 91.38 234 CYS A N 1
ATOM 1741 C CA . CYS A 1 234 ? 2.165 0.943 5.810 1.00 91.38 234 CYS A CA 1
ATOM 1742 C C . CYS A 1 234 ? 1.112 -0.068 6.291 1.00 91.38 234 CYS A C 1
ATOM 1744 O O . CYS A 1 234 ? 0.599 0.045 7.411 1.00 91.38 234 CYS A O 1
ATOM 1746 N N . VAL A 1 235 ? 0.866 -1.125 5.512 1.00 92.56 235 VAL A N 1
ATOM 1747 C CA . VAL A 1 235 ? -0.116 -2.159 5.875 1.00 92.56 235 VAL A CA 1
ATOM 1748 C C . VAL A 1 235 ? 0.318 -2.953 7.109 1.00 92.56 235 VAL A C 1
ATOM 1750 O O . VAL A 1 235 ? -0.467 -3.130 8.041 1.00 92.56 235 VAL A O 1
ATOM 1753 N N . ARG A 1 236 ? 1.592 -3.354 7.217 1.00 93.69 236 ARG A N 1
ATOM 1754 C CA . ARG A 1 236 ? 2.119 -4.034 8.418 1.00 93.69 236 ARG A CA 1
ATOM 1755 C C . ARG A 1 236 ? 1.967 -3.188 9.681 1.00 93.69 236 ARG A C 1
ATOM 1757 O O . ARG A 1 236 ? 1.676 -3.727 10.752 1.00 93.69 236 ARG A O 1
ATOM 1764 N N . ARG A 1 237 ? 2.185 -1.868 9.604 1.00 91.62 237 ARG A N 1
ATOM 1765 C CA . ARG A 1 237 ? 1.937 -0.954 10.735 1.00 91.62 237 ARG A CA 1
ATOM 1766 C C . ARG A 1 237 ? 0.457 -0.961 11.122 1.00 91.62 237 ARG A C 1
ATOM 1768 O O . ARG A 1 237 ? 0.158 -1.099 12.310 1.00 91.62 237 ARG A O 1
ATOM 1775 N N . ARG A 1 238 ? -0.450 -0.912 10.142 1.00 89.38 238 ARG A N 1
ATOM 1776 C CA . ARG A 1 238 ? -1.901 -0.992 10.364 1.00 89.38 238 ARG A CA 1
ATOM 1777 C C . ARG A 1 238 ? -2.321 -2.302 11.030 1.00 89.38 238 ARG A C 1
ATOM 1779 O O . ARG A 1 238 ? -3.001 -2.256 12.050 1.00 89.38 238 ARG A O 1
ATOM 1786 N N . VAL A 1 239 ? -1.860 -3.449 10.532 1.00 91.94 239 VAL A N 1
ATOM 1787 C CA . VAL A 1 239 ? -2.153 -4.769 11.124 1.00 91.94 239 VAL A CA 1
ATOM 1788 C C . VAL A 1 239 ? -1.673 -4.844 12.574 1.00 91.94 239 VAL A C 1
ATOM 1790 O O . VAL A 1 239 ? -2.417 -5.265 13.461 1.00 91.94 239 VAL A O 1
ATOM 1793 N N . ARG A 1 240 ? -0.447 -4.381 12.859 1.00 92.44 240 ARG A N 1
ATOM 1794 C CA . ARG A 1 240 ? 0.077 -4.337 14.235 1.00 92.44 240 ARG A CA 1
ATOM 1795 C C . ARG A 1 240 ? -0.760 -3.442 15.145 1.00 92.44 240 ARG A C 1
ATOM 1797 O O . ARG A 1 240 ? -0.953 -3.777 16.312 1.00 92.44 240 ARG A O 1
ATOM 1804 N N . TRP A 1 241 ? -1.243 -2.311 14.633 1.00 89.06 241 TRP A N 1
ATOM 1805 C CA . TRP A 1 241 ? -2.136 -1.431 15.380 1.00 89.06 241 TRP A CA 1
ATOM 1806 C C . TRP A 1 241 ? -3.485 -2.101 15.667 1.00 89.06 241 TRP A C 1
ATOM 1808 O O . TRP A 1 241 ? -3.889 -2.131 16.826 1.00 89.06 241 TRP A O 1
ATOM 1818 N N . LEU A 1 242 ? -4.118 -2.726 14.669 1.00 87.44 242 LEU A N 1
ATOM 1819 C CA . LEU A 1 242 ? -5.395 -3.433 14.832 1.00 87.44 242 LEU A CA 1
ATOM 1820 C C . LEU A 1 242 ? -5.305 -4.533 15.898 1.00 87.44 242 LEU A C 1
ATOM 1822 O O . LEU A 1 242 ? -6.112 -4.549 16.820 1.00 87.44 242 LEU A O 1
ATOM 1826 N N . ARG A 1 243 ? -4.247 -5.355 15.871 1.00 91.00 243 ARG A N 1
ATOM 1827 C CA . ARG A 1 243 ? -3.996 -6.380 16.905 1.00 91.00 243 ARG A CA 1
ATOM 1828 C C . ARG A 1 243 ? -3.785 -5.802 18.309 1.00 91.00 243 ARG A C 1
ATOM 1830 O O . ARG A 1 243 ? -3.983 -6.490 19.308 1.00 91.00 243 ARG A O 1
ATOM 1837 N N . ARG A 1 244 ? -3.298 -4.561 18.435 1.00 91.62 244 ARG A N 1
ATOM 1838 C CA . ARG A 1 244 ? -3.186 -3.890 19.745 1.00 91.62 244 ARG A CA 1
ATOM 1839 C C . ARG A 1 244 ? -4.548 -3.414 20.237 1.00 91.62 244 ARG A C 1
ATOM 1841 O O . ARG A 1 244 ? -4.852 -3.630 21.405 1.00 91.62 244 ARG A O 1
ATOM 1848 N N . VAL A 1 245 ? -5.346 -2.818 19.355 1.00 88.44 245 VAL A N 1
ATOM 1849 C CA . VAL A 1 245 ? -6.700 -2.340 19.671 1.00 88.44 245 VAL A CA 1
ATOM 1850 C C . VAL A 1 245 ? -7.623 -3.497 20.032 1.00 88.44 245 VAL A C 1
ATOM 1852 O O . VAL A 1 245 ? -8.332 -3.417 21.025 1.00 88.44 245 VAL A O 1
ATOM 1855 N N . GLU A 1 246 ? -7.566 -4.601 19.295 1.00 90.69 246 GLU A N 1
ATOM 1856 C CA . GLU A 1 246 ? -8.341 -5.806 19.593 1.00 90.69 246 GLU A CA 1
ATOM 1857 C C . GLU A 1 246 ? -8.019 -6.360 20.986 1.00 90.69 246 GLU A C 1
ATOM 1859 O O . GLU A 1 246 ? -8.925 -6.560 21.789 1.00 90.69 246 GLU A O 1
ATOM 1864 N N . ARG A 1 247 ? -6.729 -6.497 21.324 1.00 92.25 247 ARG A N 1
ATOM 1865 C CA . ARG A 1 247 ? -6.300 -6.919 22.669 1.00 92.25 247 ARG A CA 1
ATOM 1866 C C . ARG A 1 247 ? -6.746 -5.955 23.765 1.00 92.25 247 ARG A C 1
ATOM 1868 O O . ARG A 1 247 ? -7.037 -6.393 24.871 1.00 92.25 247 ARG A O 1
ATOM 1875 N N . PHE A 1 248 ? -6.759 -4.654 23.487 1.00 91.25 248 PHE A N 1
ATOM 1876 C CA . PHE A 1 248 ? -7.253 -3.654 24.430 1.00 91.25 248 PHE A CA 1
ATOM 1877 C C . PHE A 1 248 ? -8.766 -3.781 24.645 1.00 91.25 248 PHE A C 1
ATOM 1879 O O . PHE A 1 248 ? -9.215 -3.858 25.783 1.00 91.25 248 PHE A O 1
ATOM 1886 N N . ASN A 1 249 ? -9.538 -3.884 23.562 1.00 91.75 249 ASN A N 1
ATOM 1887 C CA . ASN A 1 249 ? -10.988 -4.055 23.622 1.00 91.75 249 ASN A CA 1
ATOM 1888 C C . ASN A 1 249 ? -11.384 -5.367 24.305 1.00 91.75 249 ASN A C 1
ATOM 1890 O O . ASN A 1 249 ? -12.382 -5.397 25.014 1.00 91.75 249 ASN A O 1
ATOM 1894 N N . GLN A 1 250 ? -10.607 -6.433 24.107 1.00 93.00 250 GLN A N 1
ATOM 1895 C CA . GLN A 1 250 ? -10.850 -7.719 24.750 1.00 93.00 250 GLN A CA 1
ATOM 1896 C C . GLN A 1 250 ? -10.724 -7.622 26.274 1.00 93.00 250 GLN A C 1
ATOM 1898 O O . GLN A 1 250 ? -11.659 -8.000 26.970 1.00 93.00 250 GLN A O 1
ATOM 1903 N N . ARG A 1 251 ? -9.637 -7.021 26.781 1.00 93.75 251 ARG A N 1
ATOM 1904 C CA . ARG A 1 251 ? -9.475 -6.776 28.225 1.00 93.75 251 ARG A CA 1
ATOM 1905 C C . ARG A 1 251 ? -10.614 -5.939 28.792 1.00 93.75 251 ARG A C 1
ATOM 1907 O O . ARG A 1 251 ? -11.168 -6.279 29.825 1.00 93.75 251 ARG A O 1
ATOM 1914 N N . ARG A 1 252 ? -11.021 -4.891 28.071 1.00 94.06 252 ARG A N 1
ATOM 1915 C CA . ARG A 1 252 ? -12.139 -4.041 28.495 1.00 94.06 252 ARG A CA 1
ATOM 1916 C C . ARG A 1 252 ? -13.456 -4.822 28.598 1.00 94.06 252 ARG A C 1
ATOM 1918 O O . ARG A 1 252 ? -14.204 -4.619 29.542 1.00 94.06 252 ARG A O 1
ATOM 1925 N N . ARG A 1 253 ? -13.739 -5.729 27.654 1.00 94.25 253 ARG A N 1
ATOM 1926 C CA . ARG A 1 253 ? -14.936 -6.592 27.703 1.00 94.25 253 ARG A CA 1
ATOM 1927 C C . ARG A 1 253 ? -14.883 -7.593 28.853 1.00 94.25 253 ARG A C 1
ATOM 1929 O O . ARG A 1 253 ? -15.916 -7.862 29.448 1.00 94.25 253 ARG A O 1
ATOM 1936 N N . GLU A 1 254 ? -13.709 -8.144 29.145 1.00 95.56 254 GLU A N 1
ATOM 1937 C CA . GLU A 1 254 ? -13.502 -9.048 30.283 1.00 95.56 254 GLU A CA 1
ATOM 1938 C C . GLU A 1 254 ? -13.725 -8.315 31.613 1.00 95.56 254 GLU A C 1
ATOM 1940 O O . GLU A 1 254 ? -14.470 -8.809 32.452 1.00 95.56 254 GLU A O 1
ATOM 1945 N N . GLU A 1 255 ? -13.187 -7.101 31.762 1.00 95.38 255 GLU A N 1
ATOM 1946 C CA . GLU A 1 255 ? -13.427 -6.233 32.925 1.00 95.38 255 GLU A CA 1
ATOM 1947 C C . GLU A 1 255 ? -14.913 -5.850 33.067 1.00 95.38 255 GLU A C 1
ATOM 1949 O O . GLU A 1 255 ? -15.472 -5.911 34.162 1.00 95.38 255 GLU A O 1
ATOM 1954 N N . GLU A 1 256 ? -15.580 -5.485 31.964 1.00 96.06 256 GLU A N 1
ATOM 1955 C CA . GLU A 1 256 ? -17.020 -5.189 31.939 1.00 96.06 256 GLU A CA 1
ATOM 1956 C C . GLU A 1 256 ? -17.860 -6.423 32.326 1.00 96.06 256 GLU A C 1
ATOM 1958 O O . GLU A 1 256 ? -18.830 -6.293 33.075 1.00 96.06 256 GLU A O 1
ATOM 1963 N N . ALA A 1 257 ? -17.479 -7.618 31.863 1.00 96.56 257 ALA A N 1
ATOM 1964 C CA . ALA A 1 257 ? -18.152 -8.873 32.196 1.00 96.56 257 ALA A CA 1
ATOM 1965 C C . ALA A 1 257 ? -17.936 -9.280 33.661 1.00 96.56 257 ALA A C 1
ATOM 1967 O O . ALA A 1 257 ? -18.886 -9.680 34.331 1.00 96.56 257 ALA A O 1
ATOM 1968 N N . GLU A 1 258 ? -16.720 -9.130 34.192 1.00 96.12 258 GLU A N 1
ATOM 1969 C CA . GLU A 1 258 ? -16.432 -9.386 35.606 1.00 96.12 258 GLU A CA 1
ATOM 1970 C C . GLU A 1 258 ? -17.198 -8.410 36.512 1.00 96.12 258 GLU A C 1
ATOM 1972 O O . GLU A 1 258 ? -17.791 -8.812 37.516 1.00 96.12 258 GLU A O 1
ATOM 1977 N N . ALA A 1 259 ? -17.262 -7.130 36.133 1.00 96.12 259 ALA A N 1
ATOM 1978 C CA . ALA A 1 259 ? -18.059 -6.137 36.844 1.00 96.12 259 ALA A CA 1
ATOM 1979 C C . ALA A 1 259 ? -19.565 -6.450 36.793 1.00 96.12 259 ALA A C 1
ATOM 1981 O O . ALA A 1 259 ? -20.266 -6.216 37.779 1.00 96.12 259 ALA A O 1
ATOM 1982 N N . ALA A 1 260 ? -20.069 -6.985 35.677 1.00 96.44 260 ALA A N 1
ATOM 1983 C CA . ALA A 1 260 ? -21.459 -7.423 35.560 1.00 96.44 260 ALA A CA 1
ATOM 1984 C C . ALA A 1 260 ? -21.754 -8.630 36.465 1.00 96.44 260 ALA A C 1
ATOM 1986 O O . ALA A 1 260 ? -22.724 -8.584 37.217 1.00 96.44 260 ALA A O 1
ATOM 1987 N N . MET A 1 261 ? -20.875 -9.640 36.477 1.00 95.19 261 MET A N 1
ATOM 1988 C CA . MET A 1 261 ? -20.995 -10.809 37.360 1.00 95.19 261 MET A CA 1
ATOM 1989 C C . MET A 1 261 ? -21.016 -10.413 38.839 1.00 95.19 261 MET A C 1
ATOM 1991 O O . MET A 1 261 ? -21.859 -10.893 39.591 1.00 95.19 261 MET A O 1
ATOM 1995 N N . ARG A 1 262 ? -20.144 -9.486 39.261 1.00 95.12 262 ARG A N 1
ATOM 1996 C CA . ARG A 1 262 ? -20.142 -8.982 40.646 1.00 95.12 262 ARG A CA 1
ATOM 1997 C C . ARG A 1 262 ? -21.442 -8.268 41.011 1.00 95.12 262 ARG A C 1
ATOM 1999 O O . ARG A 1 262 ? -21.947 -8.450 42.113 1.00 95.12 262 ARG A O 1
ATOM 2006 N N . ARG A 1 263 ? -22.002 -7.471 40.095 1.00 95.31 263 ARG A N 1
ATOM 2007 C CA . ARG A 1 263 ? -23.295 -6.800 40.317 1.00 95.31 263 ARG A CA 1
ATOM 2008 C C . ARG A 1 263 ? -24.439 -7.802 40.430 1.00 95.31 263 ARG A C 1
ATOM 2010 O O . ARG A 1 263 ? -25.301 -7.622 41.282 1.00 95.31 263 ARG A O 1
ATOM 2017 N N . GLU A 1 264 ? -24.438 -8.842 39.601 1.00 95.00 264 GLU A N 1
ATOM 2018 C CA . GLU A 1 264 ? -25.444 -9.904 39.652 1.00 95.00 264 GLU A CA 1
ATOM 2019 C C . GLU A 1 264 ? -25.350 -10.709 40.956 1.00 95.00 264 GLU A C 1
ATOM 2021 O O . GLU A 1 264 ? -26.370 -10.960 41.594 1.00 95.00 264 GLU A O 1
ATOM 2026 N N . GLU A 1 265 ? -24.137 -11.039 41.411 1.00 95.62 265 GLU A N 1
ATOM 2027 C CA . GLU A 1 265 ? -23.906 -11.710 42.695 1.00 95.62 265 GLU A CA 1
ATOM 2028 C C . GLU A 1 265 ? -24.364 -10.847 43.885 1.00 95.62 265 GLU A C 1
ATOM 2030 O O . GLU A 1 265 ? -25.062 -11.334 44.779 1.00 95.62 265 GLU A O 1
ATOM 2035 N N . GLU A 1 266 ? -24.042 -9.549 43.885 1.00 95.62 266 GLU A N 1
ATOM 2036 C CA . GLU A 1 266 ? -24.527 -8.607 44.901 1.00 95.62 266 GLU A CA 1
ATOM 2037 C C . GLU A 1 266 ? -26.057 -8.475 44.884 1.00 95.62 266 GLU A C 1
ATOM 2039 O O . GLU A 1 266 ? -26.685 -8.428 45.944 1.00 95.62 266 GLU A O 1
ATOM 2044 N N . GLU A 1 267 ? -26.680 -8.438 43.703 1.00 95.38 267 GLU A N 1
ATOM 2045 C CA . GLU A 1 267 ? -28.136 -8.387 43.570 1.00 95.38 267 GLU A CA 1
ATOM 2046 C C . GLU A 1 267 ? -28.795 -9.686 44.058 1.00 95.38 267 GLU A C 1
ATOM 2048 O O . GLU A 1 267 ? -29.787 -9.634 44.788 1.00 95.38 267 GLU A O 1
ATOM 2053 N N . ALA A 1 268 ? -28.228 -10.848 43.728 1.00 95.88 268 ALA A N 1
ATOM 2054 C CA . ALA A 1 268 ? -28.694 -12.147 44.208 1.00 95.88 268 ALA A CA 1
ATOM 2055 C C . ALA A 1 268 ? -28.588 -12.249 45.735 1.00 95.88 268 ALA A C 1
ATOM 2057 O O . ALA A 1 268 ? -29.532 -12.686 46.398 1.00 95.88 268 ALA A O 1
ATOM 2058 N N . ARG A 1 269 ? -27.482 -11.767 46.314 1.00 95.25 269 ARG A N 1
ATOM 2059 C CA . ARG A 1 269 ? -27.307 -11.705 47.767 1.00 95.25 269 ARG A CA 1
ATOM 2060 C C . ARG A 1 269 ? -28.342 -10.791 48.424 1.00 95.25 269 ARG A C 1
ATOM 2062 O O . ARG A 1 269 ? -28.941 -11.187 49.421 1.00 95.25 269 ARG A O 1
ATOM 2069 N N . ARG A 1 270 ? -28.599 -9.607 47.856 1.00 95.06 270 ARG A N 1
ATOM 2070 C CA . ARG A 1 270 ? -29.649 -8.696 48.349 1.00 95.06 270 ARG A CA 1
ATOM 2071 C C . ARG A 1 270 ? -31.034 -9.338 48.282 1.00 95.06 270 ARG A C 1
ATOM 2073 O O . ARG A 1 270 ? -31.791 -9.225 49.240 1.00 95.06 270 ARG A O 1
ATOM 2080 N N . LYS A 1 271 ? -31.363 -10.040 47.192 1.00 95.81 271 LYS A N 1
ATOM 2081 C CA . LYS A 1 271 ? -32.635 -10.774 47.060 1.00 95.81 271 LYS A CA 1
ATOM 2082 C C . LYS A 1 271 ? -32.776 -11.860 48.126 1.00 95.81 271 LYS A C 1
ATOM 2084 O O . LYS A 1 271 ? -33.833 -11.958 48.739 1.00 95.81 271 LYS A O 1
ATOM 2089 N N . LEU A 1 272 ? -31.710 -12.617 48.393 1.00 95.12 272 LEU A N 1
ATOM 2090 C CA . LEU A 1 272 ? -31.702 -13.640 49.440 1.00 95.12 272 LEU A CA 1
ATOM 2091 C C . LEU A 1 272 ? -31.875 -13.035 50.843 1.00 95.12 272 LEU A C 1
ATOM 2093 O O . LEU A 1 272 ? -32.610 -13.581 51.660 1.00 95.12 272 LEU A O 1
ATOM 2097 N N . GLU A 1 273 ? -31.217 -11.909 51.135 1.00 93.56 273 GLU A N 1
ATOM 2098 C CA . GLU A 1 273 ? -31.390 -11.191 52.407 1.00 93.56 273 GLU A CA 1
ATOM 2099 C C . GLU A 1 273 ? -32.836 -10.693 52.577 1.00 93.56 273 GLU A C 1
ATOM 2101 O O . GLU A 1 273 ? -33.425 -10.893 53.638 1.00 93.56 273 GLU A O 1
ATOM 2106 N N . VAL A 1 274 ? -33.444 -10.127 51.528 1.00 94.69 274 VAL A N 1
ATOM 2107 C CA . VAL A 1 274 ? -34.860 -9.712 51.542 1.00 94.69 274 VAL A CA 1
ATOM 2108 C C . VAL A 1 274 ? -35.791 -10.906 51.759 1.00 94.69 274 VAL A C 1
ATOM 2110 O O . VAL A 1 274 ? -36.713 -10.813 52.567 1.00 94.69 274 VAL A O 1
ATOM 2113 N N . GLN A 1 275 ? -35.540 -12.033 51.088 1.00 93.81 275 GLN A N 1
ATOM 2114 C CA . GLN A 1 275 ? -36.340 -13.246 51.252 1.00 93.81 275 GLN A CA 1
ATOM 2115 C C . GLN A 1 275 ? -36.305 -13.758 52.699 1.00 93.81 275 GLN A C 1
ATOM 2117 O O . GLN A 1 275 ? -37.359 -14.010 53.274 1.00 93.81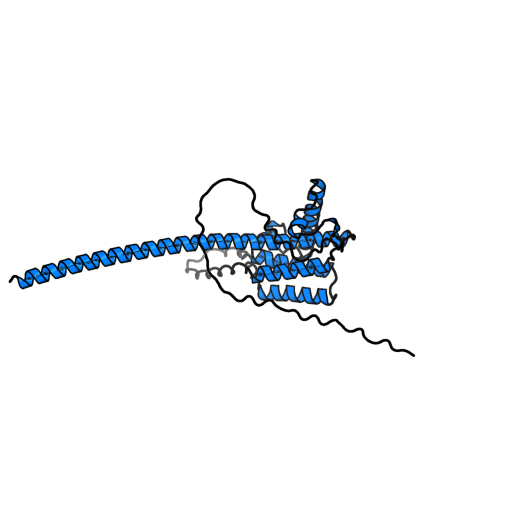 275 GLN A O 1
ATOM 2122 N N . LYS A 1 276 ? -35.122 -13.821 53.322 1.00 93.50 276 LYS A N 1
ATOM 2123 C CA . LYS A 1 276 ? -34.987 -14.224 54.734 1.00 93.50 276 LYS A CA 1
ATOM 2124 C C . LYS A 1 276 ? -35.753 -13.310 55.687 1.00 93.50 276 LYS A C 1
ATOM 2126 O O . LYS A 1 276 ? -36.324 -13.783 56.665 1.00 93.50 276 LYS A O 1
ATOM 2131 N N . VAL A 1 277 ? -35.752 -12.000 55.426 1.00 92.06 277 VAL A N 1
ATOM 2132 C CA . VAL A 1 277 ? -36.527 -11.046 56.232 1.00 92.06 277 VAL A CA 1
ATOM 2133 C C . VAL A 1 277 ? -38.023 -11.327 56.096 1.00 92.06 277 VAL A C 1
ATOM 2135 O O . VAL A 1 277 ? -38.715 -11.358 57.108 1.00 92.06 277 VAL A O 1
ATOM 2138 N N . LEU A 1 278 ? -38.518 -11.561 54.878 1.00 90.88 278 LEU A N 1
ATOM 2139 C CA . LEU A 1 278 ? -39.930 -11.875 54.641 1.00 90.88 278 LEU A CA 1
ATOM 2140 C C . LEU A 1 278 ? -40.356 -13.182 55.324 1.00 90.88 278 LEU A C 1
ATOM 2142 O O . LEU A 1 278 ? -41.369 -13.186 56.017 1.00 90.88 278 LEU A O 1
ATOM 2146 N N . GLU A 1 279 ? -39.559 -14.247 55.205 1.00 88.75 279 GLU A N 1
ATOM 2147 C CA . GLU A 1 279 ? -39.816 -15.535 55.871 1.00 88.75 279 GLU A CA 1
ATOM 2148 C C . GLU A 1 279 ? -39.894 -15.376 57.401 1.00 88.75 279 GLU A C 1
ATOM 2150 O O . GLU A 1 279 ? -40.837 -15.855 58.029 1.00 88.75 279 GLU A O 1
ATOM 2155 N N . GLY A 1 280 ? -38.978 -14.612 58.009 1.00 87.94 280 GLY A N 1
ATOM 2156 C CA . GLY A 1 280 ? -39.029 -14.325 59.449 1.00 87.94 280 GLY A CA 1
ATOM 2157 C C . GLY A 1 280 ? -40.269 -13.526 59.882 1.00 87.94 280 GLY A C 1
ATOM 2158 O O . GLY A 1 280 ? -40.774 -13.713 60.990 1.00 87.94 280 GLY A O 1
ATOM 2159 N N . TYR A 1 281 ? -40.797 -12.653 59.017 1.00 82.62 281 TYR A N 1
ATOM 2160 C CA . TYR A 1 281 ? -42.061 -11.952 59.269 1.00 82.62 281 TYR A CA 1
ATOM 2161 C C . TYR A 1 281 ? -43.274 -12.890 59.187 1.00 82.62 281 TYR A C 1
ATOM 2163 O O . TYR A 1 281 ? -44.194 -12.755 59.996 1.00 82.62 281 TYR A O 1
ATOM 2171 N N . GLU A 1 282 ? -43.289 -13.838 58.248 1.00 81.06 282 GLU A N 1
ATOM 2172 C CA . GLU A 1 282 ? -44.359 -14.840 58.142 1.00 81.06 282 GLU A CA 1
ATOM 2173 C C . GLU A 1 282 ? -44.377 -15.791 59.344 1.00 81.06 282 GLU A C 1
ATOM 2175 O O . GLU A 1 282 ? -45.445 -16.068 59.895 1.00 81.06 282 GLU A O 1
ATOM 2180 N N . GLU A 1 283 ? -43.210 -16.234 59.819 1.00 78.50 283 GLU A N 1
ATOM 2181 C CA . GLU A 1 283 ? -43.105 -17.024 61.052 1.00 78.50 283 GLU A CA 1
ATOM 2182 C C . GLU A 1 283 ? -43.633 -16.253 62.271 1.00 78.50 283 GLU A C 1
ATOM 2184 O O . GLU A 1 283 ? -44.366 -16.808 63.090 1.00 78.50 283 GLU A O 1
ATOM 2189 N N . PHE A 1 284 ? -43.324 -14.957 62.371 1.00 76.50 284 PHE A N 1
ATOM 2190 C CA . PHE A 1 284 ? -43.823 -14.103 63.451 1.00 76.50 284 PHE A CA 1
ATOM 2191 C C . PHE A 1 284 ? -45.348 -13.920 63.411 1.00 76.50 284 PHE A C 1
ATOM 2193 O O . PHE A 1 284 ? -45.994 -13.869 64.459 1.00 76.50 284 PHE A O 1
ATOM 2200 N N . LEU A 1 285 ? -45.935 -13.827 62.215 1.00 75.44 285 LEU A N 1
ATOM 2201 C CA . LEU A 1 285 ? -47.385 -13.716 62.033 1.00 75.44 285 LEU A CA 1
ATOM 2202 C C . LEU A 1 285 ? -48.120 -15.019 62.376 1.00 75.44 285 LEU A C 1
ATOM 2204 O O . LEU A 1 285 ? -49.204 -14.951 62.944 1.00 75.44 285 LEU A O 1
ATOM 2208 N N . ASN A 1 286 ? -47.526 -16.180 62.088 1.00 73.50 286 ASN A N 1
ATOM 2209 C CA . ASN A 1 286 ? -48.113 -17.493 62.387 1.00 73.50 286 ASN A CA 1
ATOM 2210 C C . ASN A 1 286 ? -47.998 -17.918 63.865 1.00 73.50 286 ASN A C 1
ATOM 2212 O O . ASN A 1 286 ? -48.616 -18.902 64.266 1.00 73.50 286 ASN A O 1
ATOM 2216 N N . PHE A 1 287 ? -47.215 -17.203 64.679 1.00 64.50 287 PHE A N 1
ATOM 2217 C CA . PHE A 1 287 ? -47.047 -17.471 66.115 1.00 64.50 287 PHE A CA 1
ATOM 2218 C C . PHE A 1 287 ? -48.040 -16.714 67.023 1.00 64.50 287 PHE A C 1
ATOM 2220 O O . PHE A 1 287 ? -47.946 -16.821 68.249 1.00 64.50 287 PHE A O 1
ATOM 2227 N N . LYS A 1 288 ? -48.973 -15.946 66.447 1.00 51.81 288 LYS A N 1
ATOM 2228 C CA . LYS A 1 288 ? -50.052 -15.227 67.145 1.00 51.81 288 LYS A CA 1
ATOM 2229 C C . LYS A 1 288 ? -51.406 -15.876 66.901 1.00 51.81 288 LYS A C 1
ATOM 2231 O O . LYS A 1 288 ? -52.211 -15.855 67.857 1.00 51.81 288 LYS A O 1
#

Radius of gyration: 31.1 Å; chains: 1; bounding box: 79×77×121 Å

pLDDT: mean 74.51, std 23.98, range [26.45, 98.19]

Organism: NCBI:txid40149